Protein AF-A0A839T750-F1 (afdb_monomer)

Nearest PDB str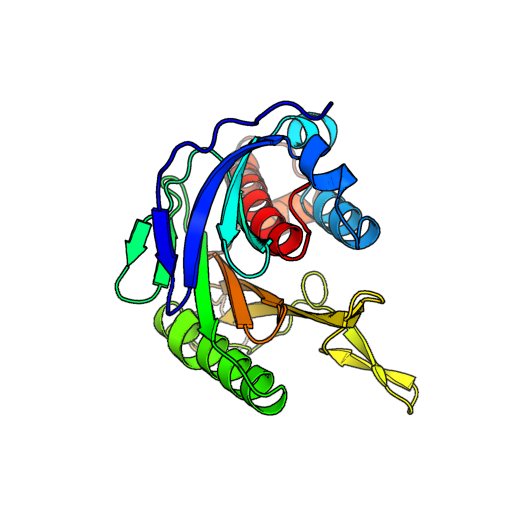uctures (foldseek):
  6ni0-assembly1_A  TM=4.508E-01  e=1.541E-02  Burkholderia thailandensis
  6v6n-assembly4_D  TM=4.269E-01  e=4.190E-02  Agrobacterium tumefaciens
  6whl-assembly9_I  TM=4.336E-01  e=7.547E-02  Legionella pneumophila str. Paris
  6nhu-assembly1_C  TM=4.139E-01  e=1.359E-01  Agrobacterium fabrum str. C58
  6huh-assembly1_B  TM=5.206E-01  e=5.919E-01  Klebsiella pneumoniae

Structure (mmCIF, N/CA/C/O backbone):
data_AF-A0A839T750-F1
#
_entry.id   AF-A0A839T750-F1
#
loop_
_atom_site.group_PDB
_atom_site.id
_atom_site.type_symbol
_atom_site.label_atom_id
_atom_site.label_alt_id
_atom_site.label_comp_id
_atom_site.label_asym_id
_atom_site.label_entity_id
_atom_site.label_seq_id
_atom_site.pdbx_PDB_ins_code
_atom_site.Cartn_x
_atom_site.Cartn_y
_atom_site.Cartn_z
_atom_site.occupancy
_atom_site.B_iso_or_equiv
_atom_site.auth_seq_id
_atom_site.auth_comp_id
_atom_site.auth_asym_id
_atom_site.auth_atom_id
_atom_site.pdbx_PDB_model_num
ATOM 1 N N . GLN A 1 1 ? -17.918 24.444 8.612 1.00 30.86 1 GLN A N 1
ATOM 2 C CA . GLN A 1 1 ? -18.955 23.515 8.118 1.00 30.86 1 GLN A CA 1
ATOM 3 C C . GLN A 1 1 ? -18.295 22.641 7.062 1.00 30.86 1 GLN A C 1
ATOM 5 O O . GLN A 1 1 ? -18.040 23.130 5.973 1.00 30.86 1 GLN A O 1
ATOM 10 N N . MET A 1 2 ? -17.877 21.424 7.422 1.00 30.77 2 MET A N 1
ATOM 11 C CA . MET A 1 2 ? -17.242 20.488 6.486 1.00 30.77 2 MET A CA 1
ATOM 12 C C . MET A 1 2 ? -18.337 19.745 5.718 1.00 30.77 2 MET A C 1
ATOM 14 O O . MET A 1 2 ? -19.297 19.266 6.320 1.00 30.77 2 MET A O 1
ATOM 18 N N . SER A 1 3 ? -18.232 19.729 4.392 1.00 38.75 3 SER A N 1
ATOM 19 C CA . SER A 1 3 ? -19.178 19.071 3.497 1.00 38.75 3 SER A CA 1
ATOM 20 C C . SER A 1 3 ? -19.163 17.560 3.717 1.00 38.75 3 SER A C 1
ATOM 22 O O . SER A 1 3 ? -18.094 16.953 3.694 1.00 38.75 3 SER A O 1
ATOM 24 N N . ASN A 1 4 ? -20.351 16.966 3.857 1.00 40.62 4 ASN A N 1
ATOM 25 C CA . ASN A 1 4 ? -20.587 15.529 3.733 1.00 40.62 4 ASN A CA 1
ATOM 26 C C . ASN A 1 4 ? -20.036 15.029 2.389 1.00 40.62 4 ASN A C 1
ATOM 28 O O . ASN A 1 4 ? -20.734 15.063 1.375 1.00 40.62 4 ASN A O 1
ATOM 32 N N . ALA A 1 5 ? -18.791 14.560 2.371 1.00 45.31 5 ALA A N 1
ATOM 33 C CA . ALA A 1 5 ? -18.338 13.661 1.327 1.00 45.31 5 ALA A CA 1
ATOM 34 C C . ALA A 1 5 ? -19.206 12.404 1.430 1.00 45.31 5 ALA A C 1
ATOM 36 O O . ALA A 1 5 ? -19.305 11.796 2.497 1.00 45.31 5 ALA A O 1
ATOM 37 N N . GLN A 1 6 ? -19.924 12.089 0.355 1.00 47.81 6 GLN A N 1
ATOM 38 C CA . GLN A 1 6 ? -20.895 11.005 0.323 1.00 47.81 6 GLN A CA 1
ATOM 39 C C . GLN A 1 6 ? -20.236 9.697 0.781 1.00 47.81 6 GLN A C 1
ATOM 41 O O . GLN A 1 6 ? -19.416 9.126 0.066 1.00 47.81 6 GLN A O 1
ATOM 46 N N . ARG A 1 7 ? -20.636 9.196 1.961 1.00 54.06 7 ARG A N 1
ATOM 47 C CA . ARG A 1 7 ? -20.542 7.765 2.269 1.00 54.06 7 ARG A CA 1
ATOM 48 C C . ARG A 1 7 ? -21.249 7.054 1.121 1.00 54.06 7 ARG A C 1
ATOM 50 O O . ARG A 1 7 ? -22.463 7.179 0.991 1.00 54.06 7 ARG A O 1
ATOM 57 N N . THR A 1 8 ? -20.513 6.322 0.293 1.00 59.66 8 THR A N 1
ATOM 58 C CA . THR A 1 8 ? -21.121 5.554 -0.804 1.00 59.66 8 THR A CA 1
ATOM 59 C C . THR A 1 8 ? -21.833 4.301 -0.282 1.00 59.66 8 THR A C 1
ATOM 61 O O . THR A 1 8 ? -22.425 3.557 -1.054 1.00 59.66 8 THR A O 1
ATOM 64 N N . GLY A 1 9 ? -21.807 4.065 1.038 1.00 66.12 9 GLY A N 1
ATOM 65 C CA . GLY A 1 9 ? -22.556 3.012 1.728 1.00 66.12 9 GLY A CA 1
ATOM 66 C C . GLY A 1 9 ? -21.986 1.607 1.534 1.00 66.12 9 GLY A C 1
ATOM 67 O O . GLY A 1 9 ? -22.379 0.698 2.260 1.00 66.12 9 GLY A O 1
ATOM 68 N N . ARG A 1 10 ? -21.034 1.424 0.607 1.00 90.00 10 ARG A N 1
ATOM 69 C CA . ARG A 1 10 ? -20.345 0.148 0.406 1.00 90.00 10 ARG A CA 1
ATOM 70 C C . ARG A 1 10 ? -19.511 -0.182 1.640 1.00 90.00 10 ARG A C 1
ATOM 72 O O . ARG A 1 10 ? -18.703 0.641 2.075 1.00 90.00 10 ARG A O 1
ATOM 79 N N . ARG A 1 11 ? -19.713 -1.385 2.171 1.00 94.38 11 ARG A N 1
ATOM 80 C CA . ARG A 1 11 ? -18.973 -1.946 3.300 1.00 94.38 11 ARG A CA 1
ATOM 81 C C . ARG A 1 11 ? -18.264 -3.222 2.879 1.00 94.38 11 ARG A C 1
ATOM 83 O O . ARG A 1 11 ? -18.809 -3.974 2.075 1.00 94.38 11 ARG A O 1
ATOM 90 N N . LEU A 1 12 ? -17.066 -3.435 3.406 1.00 95.50 12 LEU A N 1
ATOM 91 C CA . LEU A 1 12 ? -16.271 -4.644 3.204 1.00 95.50 12 LEU A CA 1
ATOM 92 C C . LEU A 1 12 ? -15.616 -5.048 4.518 1.00 95.50 12 LEU A C 1
ATOM 94 O O . LEU A 1 12 ? -15.246 -4.195 5.323 1.00 95.50 12 LEU A O 1
ATOM 98 N N . THR A 1 13 ? -15.459 -6.349 4.717 1.00 96.62 13 THR A N 1
ATOM 99 C CA . THR A 1 13 ? -14.821 -6.905 5.906 1.00 96.62 13 THR A CA 1
ATOM 100 C C . THR A 1 13 ? -13.470 -7.466 5.500 1.00 96.62 13 THR A C 1
ATOM 102 O O . THR A 1 13 ? -13.403 -8.433 4.748 1.00 96.62 13 THR A O 1
ATOM 105 N N . CYS A 1 14 ? -12.399 -6.858 6.004 1.00 96.06 14 CYS A N 1
ATOM 106 C CA . CYS A 1 14 ? -11.025 -7.238 5.698 1.00 96.06 14 CYS A CA 1
ATOM 107 C C . CYS A 1 14 ? -10.392 -7.803 6.974 1.00 96.06 14 CYS A C 1
ATOM 109 O O . CYS A 1 14 ? -9.912 -7.053 7.827 1.00 96.06 14 CYS A O 1
ATOM 111 N N . GLY A 1 15 ? -10.425 -9.124 7.132 1.00 95.75 15 GLY A N 1
ATOM 112 C CA . GLY A 1 15 ? -10.093 -9.804 8.384 1.00 95.75 15 GLY A CA 1
ATOM 113 C C . GLY A 1 15 ? -11.208 -9.633 9.413 1.00 95.75 15 GLY A C 1
ATOM 114 O O . GLY A 1 15 ? -12.353 -9.980 9.138 1.00 95.75 15 GLY A O 1
ATOM 115 N N . ASP A 1 16 ? -10.883 -9.074 10.577 1.00 96.06 16 ASP A N 1
ATOM 116 C CA . ASP A 1 16 ? -11.851 -8.810 11.653 1.00 96.06 16 ASP A CA 1
ATOM 117 C C . ASP A 1 16 ? -12.442 -7.387 11.600 1.00 96.06 16 ASP A C 1
ATOM 119 O O . ASP A 1 16 ? -13.252 -7.026 12.456 1.00 96.06 16 ASP A O 1
ATOM 123 N N . LEU A 1 17 ? -12.003 -6.547 10.653 1.00 95.19 17 LEU A N 1
ATOM 124 C CA . LEU A 1 17 ? -12.363 -5.126 10.596 1.00 95.19 17 LEU A CA 1
ATOM 125 C C . LEU A 1 17 ? -13.350 -4.839 9.457 1.00 95.19 17 LEU A C 1
ATOM 127 O O . LEU A 1 17 ? -13.126 -5.246 8.316 1.00 95.19 17 LEU A O 1
ATOM 131 N N . GLU A 1 18 ? -14.419 -4.096 9.757 1.00 95.94 18 GLU A N 1
ATOM 132 C CA . GLU A 1 18 ? -15.392 -3.617 8.766 1.00 95.94 18 GLU A CA 1
ATOM 133 C C . GLU A 1 18 ? -15.051 -2.191 8.313 1.00 95.94 18 GLU A C 1
ATOM 135 O O . GLU A 1 18 ? -15.068 -1.237 9.094 1.00 95.94 18 GLU A O 1
ATOM 140 N N . PHE A 1 19 ? -14.774 -2.037 7.025 1.00 95.06 19 PHE A N 1
ATOM 141 C CA . PHE A 1 19 ? -14.496 -0.758 6.393 1.00 95.06 19 PHE A CA 1
ATOM 142 C C . PHE A 1 19 ? -15.706 -0.274 5.608 1.00 95.06 19 PHE A C 1
ATOM 144 O O . PHE A 1 19 ? -16.359 -1.056 4.919 1.00 95.06 19 PHE A O 1
ATOM 151 N N . TYR A 1 20 ? -15.955 1.033 5.623 1.00 94.81 20 TYR A N 1
ATOM 152 C CA . TYR A 1 20 ? -16.882 1.678 4.698 1.00 94.81 20 TYR A CA 1
ATOM 153 C C . TYR A 1 20 ? -16.135 2.561 3.700 1.00 94.81 20 TYR A C 1
ATOM 155 O O . TYR A 1 20 ? -15.137 3.203 4.031 1.00 94.81 20 TYR A O 1
ATOM 163 N N . ASN A 1 21 ? -16.648 2.640 2.476 1.00 94.31 21 ASN A N 1
ATOM 164 C CA . ASN A 1 21 ? -16.130 3.555 1.469 1.00 94.31 21 ASN A CA 1
ATOM 165 C C . ASN A 1 21 ? -16.639 4.987 1.737 1.00 94.31 21 ASN A C 1
ATOM 167 O O . ASN A 1 21 ? -17.838 5.281 1.673 1.00 94.31 21 ASN A O 1
ATOM 171 N N . SER A 1 22 ? -15.706 5.881 2.062 1.00 93.00 22 SER A N 1
ATOM 172 C CA . SER A 1 22 ? -15.941 7.307 2.343 1.00 93.00 22 SER A CA 1
ATOM 173 C C . SER A 1 22 ? -15.880 8.203 1.091 1.00 93.00 22 SER A C 1
ATOM 175 O O . SER A 1 22 ? -15.994 9.432 1.182 1.00 93.00 22 SER A O 1
ATOM 177 N N . GLY A 1 23 ? -15.709 7.587 -0.080 1.00 92.75 23 GLY A N 1
ATOM 178 C CA . GLY A 1 23 ? -15.624 8.232 -1.382 1.00 92.75 23 GLY A CA 1
ATOM 179 C C . GLY A 1 23 ? -14.195 8.341 -1.908 1.00 92.75 23 GLY A C 1
ATOM 180 O O . GLY A 1 23 ? -13.243 7.799 -1.345 1.00 92.75 23 GLY A O 1
ATOM 181 N N . GLN A 1 24 ? -14.057 9.059 -3.019 1.00 94.62 24 GLN A N 1
ATOM 182 C CA . GLN A 1 24 ? -12.767 9.354 -3.634 1.00 94.62 24 GLN A CA 1
ATOM 183 C C . GLN A 1 24 ? -12.182 10.662 -3.086 1.00 94.62 24 GLN A C 1
ATOM 185 O O . GLN A 1 24 ? -12.913 11.572 -2.676 1.00 94.62 24 GLN A O 1
ATOM 190 N N . ARG A 1 25 ? -10.855 10.760 -3.089 1.00 94.69 25 ARG A N 1
ATOM 191 C CA . ARG A 1 25 ? -10.083 11.974 -2.808 1.00 94.69 25 ARG A CA 1
ATOM 192 C C . ARG A 1 25 ? -8.961 12.098 -3.820 1.00 94.69 25 ARG A C 1
ATOM 194 O O . ARG A 1 25 ? -8.440 11.088 -4.289 1.00 94.69 25 ARG A O 1
ATOM 201 N N . THR A 1 26 ? -8.582 13.329 -4.141 1.00 95.88 26 THR A N 1
ATOM 202 C CA . THR A 1 26 ? -7.368 13.544 -4.927 1.00 95.88 26 THR A CA 1
ATOM 203 C C . THR A 1 26 ? -6.139 13.279 -4.065 1.00 95.88 26 THR A C 1
ATOM 205 O O . THR A 1 26 ? -6.179 13.410 -2.838 1.00 95.88 26 THR A O 1
ATOM 208 N N . PHE A 1 27 ? -5.020 12.953 -4.699 1.00 94.81 27 PHE A N 1
ATOM 209 C CA . PHE A 1 27 ? -3.733 12.876 -4.025 1.00 94.81 27 PHE A CA 1
ATOM 210 C C . PHE A 1 27 ? -3.420 14.166 -3.262 1.00 94.81 27 PHE A C 1
ATOM 212 O O . PHE A 1 27 ? -2.992 14.111 -2.112 1.00 94.81 27 PHE A O 1
ATOM 219 N N . GLY A 1 28 ? -3.682 15.328 -3.871 1.00 93.25 28 GLY A N 1
ATOM 220 C CA . GLY A 1 28 ? -3.470 16.622 -3.228 1.00 93.25 28 GLY A CA 1
ATOM 221 C C . GLY A 1 28 ? -4.292 16.804 -1.952 1.00 93.25 28 GLY A C 1
ATOM 222 O O . GLY A 1 28 ? -3.788 17.350 -0.970 1.00 93.25 28 GLY A O 1
ATOM 223 N N . ASP A 1 29 ? -5.524 16.291 -1.917 1.00 92.69 29 ASP A N 1
ATOM 224 C CA . ASP A 1 29 ? -6.347 16.298 -0.706 1.00 92.69 29 ASP A CA 1
ATOM 225 C C . ASP A 1 29 ? -5.754 15.414 0.389 1.00 92.69 29 ASP A C 1
ATOM 227 O O . ASP A 1 29 ? -5.604 15.869 1.524 1.00 92.69 29 ASP A O 1
ATOM 231 N N . LEU A 1 30 ? -5.371 14.183 0.041 1.00 91.94 30 LEU A N 1
ATOM 232 C CA . LEU A 1 30 ? -4.772 13.228 0.978 1.00 91.94 30 LEU A CA 1
ATOM 233 C C . LEU A 1 30 ? -3.441 13.740 1.540 1.00 91.94 30 LEU A C 1
ATOM 235 O O . LEU A 1 30 ? -3.160 13.585 2.728 1.00 91.94 30 LEU A O 1
ATOM 239 N N . MET A 1 31 ? -2.652 14.428 0.714 1.00 90.44 31 MET A N 1
ATOM 240 C CA . MET A 1 31 ? -1.366 15.000 1.106 1.00 90.44 31 MET A CA 1
ATOM 241 C C . MET A 1 31 ? -1.469 16.100 2.161 1.00 90.44 31 MET A C 1
ATOM 243 O O . MET A 1 31 ? -0.512 16.309 2.904 1.00 90.44 31 MET A O 1
ATOM 247 N N . ARG A 1 32 ? -2.619 16.773 2.291 1.00 86.50 32 ARG A N 1
ATOM 248 C CA . ARG A 1 32 ? -2.839 17.751 3.371 1.00 86.50 32 ARG A CA 1
ATOM 249 C C . ARG A 1 32 ? -2.929 17.095 4.751 1.00 86.50 32 ARG A C 1
ATOM 251 O O . ARG A 1 32 ? -2.650 17.759 5.745 1.00 86.50 32 ARG A O 1
ATOM 258 N N . GLY A 1 33 ? -3.309 15.817 4.808 1.00 79.56 33 GLY A N 1
ATOM 259 C CA . GLY A 1 33 ? -3.357 15.008 6.029 1.00 79.56 33 GLY A CA 1
ATOM 260 C C . GLY A 1 33 ? -2.119 14.133 6.256 1.00 79.56 33 GLY A C 1
ATOM 261 O O . GLY A 1 33 ? -2.054 13.437 7.271 1.00 79.56 33 GLY A O 1
ATOM 262 N N . ALA A 1 34 ? -1.148 14.150 5.334 1.00 80.69 34 ALA A N 1
ATOM 263 C CA . ALA A 1 34 ? 0.047 13.318 5.416 1.00 80.69 34 ALA A CA 1
ATOM 264 C C . ALA A 1 34 ? 0.958 13.768 6.567 1.00 80.69 34 ALA A C 1
ATOM 266 O O . ALA A 1 34 ? 1.438 14.901 6.593 1.00 80.69 34 ALA A O 1
ATOM 267 N N . ASP A 1 35 ? 1.225 12.867 7.511 1.00 69.19 35 ASP A N 1
ATOM 268 C CA . ASP A 1 35 ? 2.114 13.134 8.651 1.00 69.19 35 ASP A CA 1
ATOM 269 C C . ASP A 1 35 ? 3.607 12.991 8.300 1.00 69.19 35 ASP A C 1
ATOM 271 O O . ASP A 1 35 ? 4.461 13.544 8.990 1.00 69.19 35 ASP A O 1
ATOM 275 N N . ASP A 1 36 ? 3.908 12.311 7.191 1.00 79.50 36 ASP A N 1
ATOM 276 C CA . ASP A 1 36 ? 5.250 12.055 6.676 1.00 79.50 36 ASP A CA 1
ATOM 277 C C . ASP A 1 36 ? 5.365 12.552 5.228 1.00 79.50 36 ASP A C 1
ATOM 279 O O . ASP A 1 36 ? 5.563 11.803 4.265 1.00 79.50 36 ASP A O 1
ATOM 283 N N . PHE A 1 37 ? 5.171 13.864 5.073 1.00 85.31 37 PHE A N 1
ATOM 284 C CA . PHE A 1 37 ? 5.245 14.546 3.782 1.00 85.31 37 PHE A CA 1
ATOM 285 C C . PHE A 1 37 ? 6.593 14.313 3.090 1.00 85.31 37 PHE A C 1
ATOM 287 O O . PHE A 1 37 ? 6.634 14.093 1.882 1.00 85.31 37 PHE A O 1
ATOM 294 N N . GLN A 1 38 ? 7.693 14.324 3.850 1.00 86.44 38 GLN A N 1
ATOM 295 C CA . GLN A 1 38 ? 9.039 14.123 3.310 1.00 86.44 38 GLN A CA 1
ATOM 296 C C . GLN A 1 38 ? 9.189 12.747 2.664 1.00 86.44 38 GLN A C 1
ATOM 298 O O . GLN A 1 38 ? 9.720 12.655 1.556 1.00 86.44 38 GLN A O 1
ATOM 303 N N . ARG A 1 39 ? 8.676 11.685 3.299 1.00 86.62 39 ARG A N 1
ATOM 304 C CA . ARG A 1 39 ? 8.694 10.352 2.699 1.00 86.62 39 ARG A CA 1
ATOM 305 C C . ARG A 1 39 ? 7.870 10.295 1.430 1.00 86.62 39 ARG A C 1
ATOM 307 O O . ARG A 1 39 ? 8.344 9.747 0.442 1.00 86.62 39 ARG A O 1
ATOM 314 N N . VAL A 1 40 ? 6.670 10.870 1.425 1.00 90.00 40 VAL A N 1
ATOM 315 C CA . VAL A 1 40 ? 5.846 10.862 0.213 1.00 90.00 40 VAL A CA 1
ATOM 316 C C . VAL A 1 40 ? 6.530 11.632 -0.922 1.00 90.00 40 VAL A C 1
ATOM 318 O O . VAL A 1 40 ? 6.581 11.129 -2.039 1.00 90.00 40 VAL A O 1
ATOM 321 N N . GLN A 1 41 ? 7.135 12.792 -0.648 1.00 90.25 41 GLN A N 1
ATOM 322 C CA . GLN A 1 41 ? 7.925 13.526 -1.646 1.00 90.25 41 GLN A CA 1
ATOM 323 C C . GLN A 1 41 ? 9.094 12.698 -2.185 1.00 90.25 41 GLN A C 1
ATOM 325 O O . GLN A 1 41 ? 9.327 12.683 -3.391 1.00 90.25 41 GLN A O 1
ATOM 330 N N . TYR A 1 42 ? 9.793 11.969 -1.314 1.00 90.06 42 TYR A N 1
ATOM 331 C CA . TYR A 1 42 ? 10.854 11.056 -1.729 1.00 90.06 42 TYR A CA 1
ATOM 332 C C . TYR A 1 42 ? 10.330 9.949 -2.658 1.00 90.06 42 TYR A C 1
ATOM 334 O O . TYR A 1 42 ? 10.935 9.700 -3.698 1.00 90.06 42 TYR A O 1
ATOM 342 N N . LEU A 1 43 ? 9.181 9.337 -2.341 1.00 90.88 43 LEU A N 1
ATOM 343 C CA . LEU A 1 43 ? 8.549 8.317 -3.191 1.00 90.88 43 LEU A CA 1
ATOM 344 C C . LEU A 1 43 ? 8.172 8.872 -4.571 1.00 90.88 43 LEU A C 1
ATOM 346 O O . LEU A 1 43 ? 8.449 8.236 -5.585 1.00 90.88 43 LEU A O 1
ATOM 350 N N . ILE A 1 44 ? 7.610 10.084 -4.621 1.00 91.44 44 ILE A N 1
ATOM 351 C CA . ILE A 1 44 ? 7.318 10.774 -5.886 1.00 91.44 44 ILE A CA 1
ATOM 352 C C . ILE A 1 44 ? 8.614 10.999 -6.670 1.00 91.44 44 ILE A C 1
ATOM 354 O O . ILE A 1 44 ? 8.676 10.705 -7.860 1.00 91.44 44 ILE A O 1
ATOM 358 N N . GLN A 1 45 ? 9.675 11.464 -6.011 1.00 89.31 45 GLN A N 1
ATOM 359 C CA . GLN A 1 45 ? 10.948 11.741 -6.670 1.00 89.31 45 GLN A CA 1
ATOM 360 C C . GLN A 1 45 ? 11.552 10.490 -7.323 1.00 89.31 45 GLN A C 1
ATOM 362 O O . GLN A 1 45 ? 11.988 10.561 -8.471 1.00 89.31 45 GLN A O 1
ATOM 367 N N . ILE A 1 46 ? 11.567 9.352 -6.623 1.00 85.31 46 ILE A N 1
ATOM 368 C CA . ILE A 1 46 ? 12.145 8.105 -7.156 1.00 85.31 46 ILE A CA 1
ATOM 369 C C . ILE A 1 46 ? 11.231 7.398 -8.170 1.00 85.31 46 ILE A C 1
ATOM 371 O O . ILE A 1 46 ? 11.694 6.534 -8.909 1.00 85.31 46 ILE A O 1
ATOM 375 N N . SER A 1 47 ? 9.948 7.764 -8.224 1.00 85.94 47 SER A N 1
ATOM 376 C CA . SER A 1 47 ? 8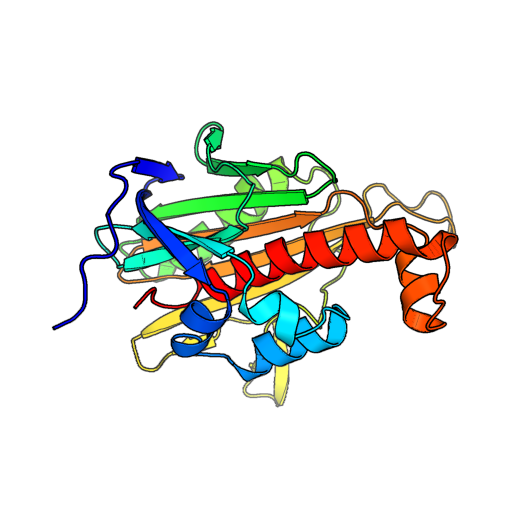.984 7.210 -9.183 1.00 85.94 47 SER A CA 1
ATOM 377 C C . SER A 1 47 ? 9.028 7.837 -10.573 1.00 85.94 47 SER A C 1
ATOM 379 O O . SER A 1 47 ? 8.398 7.323 -11.492 1.00 85.94 47 SER A O 1
ATOM 381 N N . HIS A 1 48 ? 9.715 8.972 -10.736 1.00 84.56 48 HIS A N 1
ATOM 382 C CA . HIS A 1 48 ? 9.678 9.776 -11.963 1.00 84.56 48 HIS A CA 1
ATOM 383 C C . HIS A 1 48 ? 8.260 10.208 -12.404 1.00 84.56 48 HIS A C 1
ATOM 385 O O . HIS A 1 48 ? 8.073 10.636 -13.544 1.00 84.56 48 HIS A O 1
ATOM 391 N N . GLU A 1 49 ? 7.257 10.135 -11.521 1.00 87.25 49 GLU A N 1
ATOM 392 C CA . GLU A 1 49 ? 5.930 10.702 -11.764 1.00 87.25 49 GLU A CA 1
ATOM 393 C C . GLU A 1 49 ? 6.004 12.222 -11.899 1.00 87.25 49 GLU A C 1
ATOM 395 O O . GLU A 1 49 ? 6.739 12.903 -11.180 1.00 87.25 49 GLU A O 1
ATOM 400 N N . ASN A 1 50 ? 5.180 12.771 -12.790 1.00 88.38 50 ASN A N 1
ATOM 401 C CA . ASN A 1 50 ? 4.959 14.206 -12.855 1.00 88.38 50 ASN A CA 1
ATOM 402 C C . ASN A 1 50 ? 4.131 14.634 -11.625 1.00 88.38 50 ASN A C 1
ATOM 404 O O . ASN A 1 50 ? 2.957 14.257 -11.531 1.00 88.38 50 ASN A O 1
ATOM 408 N N . PRO A 1 51 ? 4.678 15.449 -10.699 1.00 88.94 51 PRO A N 1
ATOM 409 C CA . PRO A 1 51 ? 3.970 15.793 -9.472 1.00 88.94 51 PRO A CA 1
ATOM 410 C C . PRO A 1 51 ? 2.639 16.498 -9.735 1.00 88.94 51 PRO A C 1
ATOM 412 O O . PRO A 1 51 ? 1.675 16.251 -9.019 1.00 88.94 51 PRO A O 1
ATOM 415 N N . GLN A 1 52 ? 2.557 17.348 -10.764 1.00 90.31 52 GLN A N 1
ATOM 416 C CA . GLN A 1 52 ? 1.339 18.078 -11.114 1.00 90.31 52 GLN A CA 1
ATOM 417 C C . GLN A 1 52 ? 0.224 17.143 -11.595 1.00 90.31 52 GLN A C 1
ATOM 419 O O . GLN A 1 52 ? -0.936 17.365 -11.254 1.00 90.31 52 GLN A O 1
ATOM 424 N N . GLN A 1 53 ? 0.563 16.096 -12.351 1.00 89.50 53 GLN A N 1
ATOM 425 C CA . GLN A 1 53 ? -0.406 15.071 -12.755 1.00 89.50 53 GLN A CA 1
ATOM 426 C C . GLN A 1 53 ? -0.851 14.242 -11.550 1.00 89.50 53 GLN A C 1
ATOM 428 O O . GLN A 1 53 ? -2.048 14.036 -11.348 1.00 89.50 53 GLN A O 1
ATOM 433 N N . LEU A 1 54 ? 0.101 13.836 -10.708 1.00 92.88 54 LEU A N 1
ATOM 434 C CA . LEU A 1 54 ? -0.187 13.041 -9.523 1.00 92.88 54 LEU A CA 1
ATOM 435 C C . LEU A 1 54 ? -1.102 13.780 -8.539 1.00 92.88 54 LEU A C 1
ATOM 437 O O . LEU A 1 54 ? -1.979 13.145 -7.971 1.00 92.88 54 LEU A O 1
ATOM 441 N N . GLN A 1 55 ? -0.983 15.108 -8.383 1.00 93.88 55 GLN A N 1
ATOM 442 C CA . GLN A 1 55 ? -1.884 15.906 -7.529 1.00 93.88 55 GLN A CA 1
ATOM 443 C C . GLN A 1 55 ? -3.373 15.673 -7.826 1.00 93.88 55 GLN A C 1
ATOM 445 O O . GLN A 1 55 ? -4.186 15.729 -6.905 1.00 93.88 55 GLN A O 1
ATOM 450 N N . GLN A 1 56 ? -3.724 15.407 -9.087 1.00 94.69 56 GLN A N 1
ATOM 451 C CA . GLN A 1 56 ? -5.101 15.182 -9.533 1.00 94.69 56 GLN A CA 1
ATOM 452 C C . GLN A 1 56 ? -5.503 13.701 -9.534 1.00 94.69 56 GLN A C 1
ATOM 454 O O . GLN A 1 56 ? -6.678 13.399 -9.737 1.00 94.69 56 GLN A O 1
ATOM 459 N N . ALA A 1 57 ? -4.562 12.779 -9.307 1.00 95.38 57 ALA A N 1
ATOM 460 C CA . ALA A 1 57 ? -4.855 11.353 -9.255 1.00 95.38 57 ALA A CA 1
ATOM 461 C C . ALA A 1 57 ? -5.844 11.056 -8.123 1.00 95.38 57 ALA A C 1
ATOM 463 O O . ALA A 1 57 ? -5.697 11.557 -7.007 1.00 95.38 57 ALA A O 1
ATOM 464 N N . LEU A 1 58 ? -6.857 10.246 -8.421 1.00 96.56 58 LEU A N 1
ATOM 465 C CA . LEU A 1 58 ? -7.897 9.881 -7.471 1.00 96.56 58 LEU A CA 1
ATOM 466 C C . LEU A 1 58 ? -7.530 8.602 -6.721 1.00 96.56 58 LEU A C 1
ATOM 468 O O . LEU A 1 58 ? -6.900 7.690 -7.257 1.00 96.56 58 LEU A O 1
ATOM 472 N N . PHE A 1 59 ? -7.981 8.539 -5.475 1.00 96.62 59 PHE A N 1
ATOM 473 C CA . PHE A 1 59 ? -7.880 7.379 -4.607 1.00 96.62 59 PHE A CA 1
ATOM 474 C C . PHE A 1 59 ? -9.201 7.187 -3.867 1.00 96.62 59 PHE A C 1
ATOM 476 O O . PHE A 1 59 ? -9.796 8.151 -3.386 1.00 96.62 59 PHE A O 1
ATOM 483 N N . GLN A 1 60 ? -9.657 5.946 -3.753 1.00 95.75 60 GLN A N 1
ATOM 484 C CA . GLN A 1 60 ? -10.774 5.568 -2.897 1.00 95.75 60 GLN A CA 1
ATOM 485 C C . GLN A 1 60 ? -10.294 5.461 -1.450 1.00 95.75 60 GLN A C 1
ATOM 487 O O . GLN A 1 60 ? -9.232 4.898 -1.178 1.00 95.75 60 GLN A O 1
ATOM 492 N N . VAL A 1 61 ? -11.096 5.977 -0.524 1.00 95.31 61 VAL A N 1
ATOM 493 C CA . VAL A 1 61 ? -10.769 6.010 0.900 1.00 95.31 61 VAL A CA 1
ATOM 494 C C . VAL A 1 61 ? -11.727 5.114 1.671 1.00 95.31 61 VAL A C 1
ATOM 496 O O . VAL A 1 61 ? -12.918 5.414 1.802 1.00 95.31 61 VAL A O 1
ATOM 499 N N . TRP A 1 62 ? -11.191 4.040 2.232 1.00 95.31 62 TRP A N 1
ATOM 500 C CA . TRP A 1 62 ? -11.905 3.103 3.086 1.00 95.31 62 TRP A CA 1
ATOM 501 C C . TRP A 1 62 ? -11.575 3.373 4.540 1.00 95.31 62 TRP A C 1
ATOM 503 O O . TRP A 1 62 ? -10.408 3.525 4.884 1.00 95.31 62 TRP A O 1
ATOM 513 N N . VAL A 1 63 ? -12.591 3.446 5.394 1.00 94.31 63 VAL A N 1
ATOM 514 C CA . VAL A 1 63 ? -12.427 3.838 6.796 1.00 94.31 63 VAL A CA 1
ATOM 515 C C . VAL A 1 63 ? -13.042 2.781 7.698 1.00 94.31 63 VAL A C 1
ATOM 517 O O . VAL A 1 63 ? -14.180 2.367 7.486 1.00 94.31 63 VAL A O 1
ATOM 520 N N . HIS A 1 64 ? -12.292 2.353 8.707 1.00 93.19 64 HIS A N 1
ATOM 521 C CA . HIS A 1 64 ? -12.795 1.498 9.774 1.00 93.19 64 HIS A CA 1
ATOM 522 C C . HIS A 1 64 ? -13.618 2.334 10.764 1.00 93.19 64 HIS A C 1
ATOM 524 O O . HIS A 1 64 ? -13.081 3.264 11.372 1.00 93.19 64 HIS A O 1
ATOM 530 N N . ASP A 1 65 ? -14.906 2.008 10.932 1.00 86.06 65 ASP A N 1
ATOM 531 C CA . ASP A 1 65 ? -15.873 2.816 11.702 1.00 86.06 65 ASP A CA 1
ATOM 532 C C . ASP A 1 65 ? -15.422 3.048 13.166 1.00 86.06 65 ASP A C 1
ATOM 534 O O . ASP A 1 65 ? -15.598 4.144 13.695 1.00 86.06 65 ASP A O 1
ATOM 538 N N . GLU A 1 66 ? -14.811 2.052 13.823 1.00 88.94 66 GLU A N 1
ATOM 539 C CA . GLU A 1 66 ? -14.480 2.140 15.257 1.00 88.94 66 GLU A CA 1
ATOM 540 C C . GLU A 1 66 ? -13.213 2.961 15.547 1.00 88.94 66 GLU A C 1
ATOM 542 O O . GLU A 1 66 ? -13.125 3.620 16.583 1.00 88.94 66 GLU A O 1
ATOM 547 N N . THR A 1 67 ? -12.210 2.913 14.664 1.00 88.00 67 THR A N 1
ATOM 548 C CA . THR A 1 67 ? -10.885 3.508 14.934 1.00 88.00 67 THR A CA 1
ATOM 549 C C . THR A 1 67 ? -10.512 4.662 14.020 1.00 88.00 67 THR A C 1
ATOM 551 O O . THR A 1 67 ? -9.534 5.355 14.295 1.00 88.00 67 THR A O 1
ATOM 554 N N . GLY A 1 68 ? -11.236 4.852 12.916 1.00 89.25 68 GLY A N 1
ATOM 555 C CA . GLY A 1 68 ? -10.848 5.785 11.862 1.00 89.25 68 GLY A CA 1
ATOM 556 C C . GLY A 1 68 ? -9.601 5.351 11.084 1.00 89.25 68 GLY A C 1
ATOM 557 O O . GLY A 1 68 ? -9.052 6.158 10.338 1.00 89.25 68 GLY A O 1
ATOM 558 N N . ALA A 1 69 ? -9.134 4.106 11.252 1.00 90.38 69 ALA A N 1
ATOM 559 C CA . ALA A 1 69 ? -8.050 3.554 10.445 1.00 90.38 69 ALA A CA 1
ATOM 560 C C . ALA A 1 69 ? -8.444 3.571 8.969 1.00 90.38 69 ALA A C 1
ATOM 562 O O . ALA A 1 69 ? -9.585 3.243 8.633 1.00 90.38 69 ALA A O 1
ATOM 563 N N . THR A 1 70 ? -7.512 3.939 8.098 1.00 93.62 70 THR A N 1
ATOM 564 C CA . THR A 1 70 ? -7.799 4.115 6.679 1.00 93.62 70 THR A CA 1
ATOM 565 C C . THR A 1 70 ? -7.073 3.080 5.843 1.00 93.62 70 THR A C 1
ATOM 567 O O . THR A 1 70 ? -5.943 2.700 6.133 1.00 93.62 70 THR A O 1
ATOM 570 N N . ALA A 1 71 ? -7.732 2.627 4.787 1.00 95.38 71 ALA A N 1
ATOM 571 C CA . ALA A 1 71 ? -7.096 1.931 3.690 1.00 95.38 71 ALA A CA 1
ATOM 572 C C . ALA A 1 71 ? -7.391 2.699 2.404 1.00 95.38 71 ALA A C 1
ATOM 574 O O . ALA A 1 71 ? -8.535 3.037 2.094 1.00 95.38 71 ALA A O 1
ATOM 575 N N . ILE A 1 72 ? -6.337 3.031 1.678 1.00 96.25 72 ILE A N 1
ATOM 576 C CA . ILE A 1 72 ? -6.402 3.820 0.458 1.00 96.25 72 ILE A CA 1
ATOM 577 C C . ILE A 1 72 ? -6.216 2.865 -0.713 1.00 96.25 72 ILE A C 1
ATOM 579 O O . ILE A 1 72 ? -5.325 2.024 -0.683 1.00 96.25 72 ILE A O 1
ATOM 583 N N . VAL A 1 73 ? -7.046 2.999 -1.743 1.00 97.19 73 VAL A N 1
ATOM 584 C CA . VAL A 1 73 ? -6.972 2.196 -2.970 1.00 97.19 73 VAL A CA 1
ATOM 585 C C . VAL A 1 73 ? -6.862 3.161 -4.146 1.00 97.19 73 VAL A C 1
ATOM 587 O O . VAL A 1 73 ? -7.641 4.115 -4.187 1.00 97.19 73 VAL A O 1
ATOM 590 N N . PRO A 1 74 ? -5.923 2.990 -5.094 1.00 96.56 74 PRO A N 1
ATOM 591 C CA . PRO A 1 74 ? -5.886 3.862 -6.261 1.00 96.56 74 PRO A CA 1
ATOM 592 C C . PRO A 1 74 ? -7.195 3.769 -7.048 1.00 96.56 74 PRO A C 1
ATOM 594 O O . PRO A 1 74 ? -7.840 2.720 -7.085 1.00 96.56 74 PRO A O 1
ATOM 597 N N . ASP A 1 75 ? -7.617 4.872 -7.657 1.00 94.38 75 ASP A N 1
ATOM 598 C CA . ASP A 1 75 ? -8.820 4.845 -8.479 1.00 94.38 75 ASP A CA 1
ATOM 599 C C . ASP A 1 75 ? -8.654 3.957 -9.722 1.00 94.38 75 ASP A C 1
ATOM 601 O O . ASP A 1 75 ? -7.543 3.753 -10.214 1.00 94.38 75 ASP A O 1
ATOM 605 N N . GLY A 1 76 ? -9.769 3.415 -10.212 1.00 92.69 76 GLY A N 1
ATOM 606 C CA . GLY A 1 76 ? -9.788 2.440 -11.305 1.00 92.69 76 GLY A CA 1
ATOM 607 C C . GLY A 1 76 ? -9.565 0.988 -10.872 1.00 92.69 76 GLY A C 1
ATOM 608 O O . GLY A 1 76 ? -9.739 0.095 -11.697 1.00 92.69 76 GLY A O 1
ATOM 609 N N . TYR A 1 77 ? -9.255 0.736 -9.594 1.00 96.12 77 TYR A N 1
ATOM 610 C CA . TYR A 1 77 ? -9.171 -0.614 -9.032 1.00 96.12 77 TYR A CA 1
ATOM 611 C C . TYR A 1 77 ? -10.310 -0.856 -8.045 1.00 96.12 77 TYR A C 1
ATOM 613 O O . TYR A 1 77 ? -10.576 -0.051 -7.145 1.00 96.12 77 TYR A O 1
ATOM 621 N N . GLU A 1 78 ? -11.005 -1.973 -8.226 1.00 94.94 78 GLU A N 1
ATOM 622 C CA . GLU A 1 78 ? -12.053 -2.395 -7.310 1.00 94.94 78 GLU A CA 1
ATOM 623 C C . GLU A 1 78 ? -11.443 -3.146 -6.129 1.00 94.94 78 GLU A C 1
ATOM 625 O O . GLU A 1 78 ? -10.590 -4.012 -6.306 1.00 94.94 78 GLU A O 1
ATOM 630 N N . LEU A 1 79 ? -11.866 -2.780 -4.917 1.00 96.38 79 LEU A N 1
ATOM 631 C CA . LEU A 1 79 ? -11.549 -3.537 -3.718 1.00 96.38 79 LEU A CA 1
ATOM 632 C C . LEU A 1 79 ? -12.635 -4.589 -3.503 1.00 96.38 79 LEU A C 1
ATOM 634 O O . LEU A 1 79 ? -13.810 -4.237 -3.386 1.00 96.38 79 LEU A O 1
ATOM 638 N N . GLU A 1 80 ? -12.228 -5.848 -3.421 1.00 96.50 80 GLU A N 1
ATOM 639 C CA . GLU A 1 80 ? -13.114 -7.000 -3.265 1.00 96.50 80 GLU A CA 1
ATOM 640 C C . GLU A 1 80 ? -12.682 -7.856 -2.072 1.00 96.50 80 GLU A C 1
ATOM 642 O O . GLU A 1 80 ? -11.521 -7.822 -1.665 1.00 96.50 80 GLU A O 1
ATOM 647 N N . ASN A 1 81 ? -13.604 -8.645 -1.518 1.00 95.38 81 ASN A N 1
ATOM 648 C CA . ASN A 1 81 ? -13.261 -9.646 -0.508 1.00 95.38 81 ASN A CA 1
ATOM 649 C C . ASN A 1 81 ? -12.674 -10.891 -1.193 1.00 95.38 81 ASN A C 1
ATOM 651 O O . ASN A 1 81 ? -13.314 -11.471 -2.069 1.00 95.38 81 ASN A O 1
ATOM 655 N N . ASP A 1 82 ? -11.512 -11.345 -0.733 1.00 94.62 82 ASP A N 1
ATOM 656 C CA . ASP A 1 82 ? -10.874 -12.603 -1.132 1.00 94.62 82 ASP A CA 1
ATOM 657 C C . ASP A 1 82 ? -10.613 -13.427 0.140 1.00 94.62 82 ASP A C 1
ATOM 659 O O . ASP A 1 82 ? -9.640 -13.227 0.870 1.00 94.62 82 ASP A O 1
ATOM 663 N N . GLY A 1 83 ? -11.563 -14.294 0.495 1.00 92.62 83 GLY A N 1
ATOM 664 C CA . GLY A 1 83 ? -11.523 -15.035 1.755 1.00 92.62 83 GLY A CA 1
ATOM 665 C C . GLY A 1 83 ? -11.592 -14.115 2.978 1.00 92.62 83 GLY A C 1
ATOM 666 O O . GLY A 1 83 ? -12.620 -13.490 3.230 1.00 92.62 83 GLY A O 1
ATOM 667 N N . ASN A 1 84 ? -10.516 -14.074 3.767 1.00 94.00 84 ASN A N 1
ATOM 668 C CA . ASN A 1 84 ? -10.408 -13.243 4.968 1.00 94.00 84 ASN A CA 1
ATOM 669 C C . ASN A 1 84 ? -9.625 -11.942 4.738 1.00 94.00 84 ASN A C 1
ATOM 671 O O . ASN A 1 84 ? -9.300 -11.270 5.711 1.00 94.00 84 ASN A O 1
ATOM 675 N N . VAL A 1 85 ? -9.289 -11.590 3.500 1.00 96.25 85 VAL A N 1
ATOM 676 C CA . VAL A 1 85 ? -8.591 -10.345 3.157 1.00 96.25 85 VAL A CA 1
ATOM 677 C C . VAL A 1 85 ? -9.415 -9.551 2.152 1.00 96.25 85 VAL A C 1
ATOM 679 O O . VAL A 1 85 ? -10.297 -10.099 1.496 1.00 96.25 85 VAL A O 1
ATOM 682 N N . CYS A 1 86 ? -9.115 -8.265 2.007 1.00 97.56 86 CYS A N 1
ATOM 683 C CA . CYS A 1 86 ? -9.601 -7.490 0.873 1.00 97.56 86 CYS A CA 1
ATOM 684 C C . CYS A 1 86 ? -8.463 -7.253 -0.112 1.00 97.56 8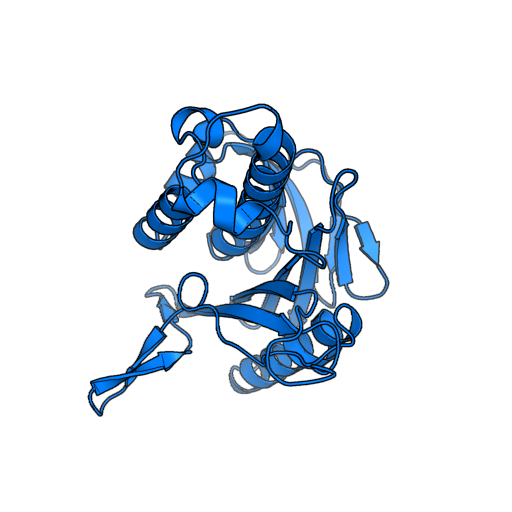6 CYS A C 1
ATOM 686 O O . CYS A 1 86 ? -7.342 -6.944 0.302 1.00 97.56 86 CYS A O 1
ATOM 688 N N . VAL A 1 87 ? -8.750 -7.377 -1.404 1.00 97.44 87 VAL A N 1
ATOM 689 C CA . VAL A 1 87 ? -7.750 -7.269 -2.465 1.00 97.44 87 VAL A CA 1
ATOM 690 C C . VAL A 1 87 ? -8.241 -6.339 -3.560 1.00 97.44 87 VAL A C 1
ATOM 692 O O . VAL A 1 87 ? -9.379 -6.450 -4.005 1.00 97.44 87 VAL A O 1
ATOM 695 N N . ALA A 1 88 ? -7.375 -5.431 -4.001 1.00 97.69 88 ALA A N 1
ATOM 696 C CA . ALA A 1 88 ? -7.550 -4.705 -5.251 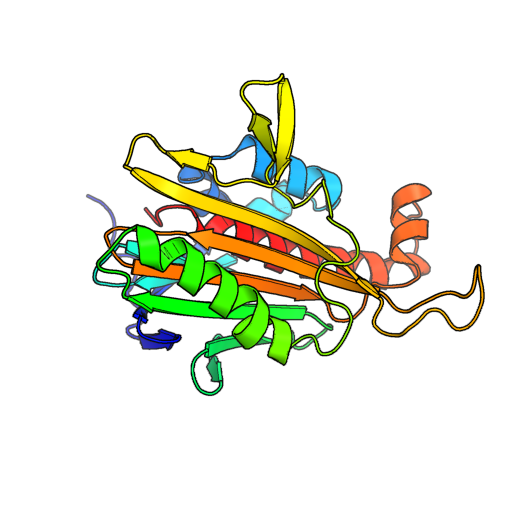1.00 97.69 88 ALA A CA 1
ATOM 697 C C . ALA A 1 88 ? -6.468 -5.159 -6.229 1.00 97.69 88 ALA A C 1
ATOM 699 O O . ALA A 1 88 ? -5.277 -5.003 -5.954 1.00 97.69 88 ALA A O 1
ATOM 700 N N . LYS A 1 89 ? -6.871 -5.767 -7.346 1.00 97.12 89 LYS A N 1
ATOM 701 C CA . LYS A 1 89 ? -5.951 -6.318 -8.352 1.00 97.12 89 LYS A CA 1
ATOM 702 C C . LYS A 1 89 ? -5.866 -5.368 -9.537 1.00 97.12 89 LYS A C 1
ATOM 704 O O . LYS A 1 89 ? -6.881 -4.833 -9.983 1.00 97.12 89 LYS A O 1
ATOM 709 N N . SER A 1 90 ? -4.657 -5.167 -10.045 1.00 95.56 90 SER A N 1
ATOM 710 C CA . SER A 1 90 ? -4.474 -4.484 -11.315 1.00 95.56 90 SER A CA 1
ATOM 711 C C . SER A 1 90 ? -5.092 -5.284 -12.462 1.00 95.56 90 SER A C 1
ATOM 713 O O . SER A 1 90 ? -5.043 -6.513 -12.477 1.00 95.56 90 SER A O 1
ATOM 715 N N . THR A 1 91 ? -5.682 -4.577 -13.426 1.00 89.44 91 THR A N 1
ATOM 716 C CA . THR A 1 91 ? -6.190 -5.166 -14.674 1.00 89.44 91 THR A CA 1
ATOM 717 C C . THR A 1 91 ? -5.166 -5.115 -15.810 1.00 89.44 91 THR A C 1
ATOM 719 O O . THR A 1 91 ? -5.319 -5.829 -16.799 1.00 89.44 91 THR A O 1
ATOM 722 N N . SER A 1 92 ? -4.125 -4.288 -15.676 1.00 86.44 92 SER A N 1
ATOM 723 C CA . SER A 1 92 ? -3.107 -4.013 -16.697 1.00 86.44 92 SER A CA 1
ATOM 724 C C . SER A 1 92 ? -1.716 -4.535 -16.349 1.00 86.44 92 SER A C 1
ATOM 726 O O . SER A 1 92 ? -0.862 -4.596 -17.232 1.00 86.44 92 SER A O 1
ATOM 728 N N . GLY A 1 93 ? -1.475 -4.910 -15.095 1.00 85.31 93 GLY A N 1
ATOM 729 C CA . GLY A 1 93 ? -0.148 -5.238 -14.599 1.00 85.31 93 GLY A CA 1
ATOM 730 C C . GLY A 1 93 ? -0.145 -6.239 -13.440 1.00 85.31 93 GLY A C 1
ATOM 731 O O . GLY A 1 93 ? -1.191 -6.680 -12.965 1.00 85.31 93 GLY A O 1
ATOM 732 N N . PRO A 1 94 ? 1.052 -6.603 -12.957 1.00 91.81 94 PRO A N 1
ATOM 733 C CA . PRO A 1 94 ? 1.268 -7.622 -11.923 1.00 91.81 94 PRO A CA 1
ATOM 734 C C . PRO A 1 94 ? 1.015 -7.107 -10.491 1.00 91.81 94 PRO A C 1
ATOM 736 O O . PRO A 1 94 ? 1.572 -7.647 -9.530 1.00 91.81 94 PRO A O 1
ATOM 739 N N . PHE A 1 95 ? 0.234 -6.033 -10.332 1.00 96.31 95 PHE A N 1
ATOM 740 C CA . PHE A 1 95 ? 0.093 -5.332 -9.057 1.00 96.31 95 PHE A CA 1
ATOM 741 C C . PHE A 1 95 ? -1.132 -5.770 -8.273 1.00 96.31 95 PHE A C 1
ATOM 743 O O . PHE A 1 95 ? -2.207 -6.007 -8.830 1.00 96.31 95 PHE A O 1
ATOM 750 N N . GLN A 1 96 ? -0.982 -5.822 -6.956 1.00 96.81 96 GLN A N 1
ATOM 751 C CA . GLN A 1 96 ? -2.074 -6.096 -6.036 1.00 96.81 96 GLN A CA 1
ATOM 752 C C . GLN A 1 96 ? -1.940 -5.219 -4.797 1.00 96.81 96 GLN A C 1
ATOM 754 O O . GLN A 1 96 ? -0.835 -4.943 -4.335 1.00 96.81 96 GLN A O 1
ATOM 759 N N . LEU A 1 97 ? -3.068 -4.803 -4.237 1.00 97.88 97 LEU A N 1
ATOM 760 C CA . LEU A 1 97 ? -3.148 -4.189 -2.923 1.00 97.88 97 LEU A CA 1
ATOM 761 C C . LEU A 1 97 ? -3.901 -5.140 -2.000 1.00 97.88 97 LEU A C 1
ATOM 763 O O . LEU A 1 97 ? -5.050 -5.465 -2.276 1.00 97.88 97 LEU A O 1
ATOM 767 N N . LEU A 1 98 ? -3.269 -5.562 -0.914 1.00 97.44 98 LEU A N 1
ATOM 768 C CA . LEU A 1 98 ? -3.856 -6.416 0.111 1.00 97.44 98 LEU A CA 1
ATOM 769 C C . LEU A 1 98 ? -4.159 -5.594 1.352 1.00 97.44 98 LEU A C 1
ATOM 771 O O . LEU A 1 98 ? -3.317 -4.815 1.795 1.00 97.44 98 LEU A O 1
ATOM 775 N N . ILE A 1 99 ? -5.330 -5.810 1.939 1.00 97.75 99 ILE A N 1
ATOM 776 C CA . ILE A 1 99 ? -5.763 -5.181 3.183 1.00 97.75 99 ILE A CA 1
ATOM 777 C C . ILE A 1 99 ? -6.259 -6.275 4.121 1.00 97.75 99 ILE A C 1
ATOM 779 O O . ILE A 1 99 ? -7.101 -7.099 3.759 1.00 97.75 99 ILE A O 1
ATOM 783 N N . TRP A 1 100 ? -5.755 -6.262 5.348 1.00 97.69 100 TRP A N 1
ATOM 784 C CA . TRP A 1 100 ? -6.196 -7.162 6.402 1.00 97.69 100 TRP A CA 1
ATOM 785 C C . TRP A 1 100 ? -6.120 -6.470 7.753 1.00 97.69 100 TRP A C 1
ATOM 787 O O . TRP A 1 100 ? -5.135 -5.800 8.064 1.00 97.69 100 TRP A O 1
ATOM 797 N N . GLY A 1 101 ? -7.147 -6.648 8.571 1.00 96.56 101 GLY A N 1
ATOM 798 C CA . GLY A 1 101 ? -7.183 -6.110 9.915 1.00 96.56 101 GLY A CA 1
ATOM 799 C C . GLY A 1 101 ? -7.540 -7.161 10.952 1.00 96.56 101 GLY A C 1
ATOM 800 O O . GLY A 1 101 ? -8.199 -8.155 10.657 1.00 96.56 101 GLY A O 1
ATOM 801 N N . ALA A 1 102 ? -7.115 -6.915 12.185 1.00 96.81 102 ALA A N 1
ATOM 802 C CA . ALA A 1 102 ? -7.416 -7.758 13.331 1.00 96.81 102 ALA A CA 1
ATOM 803 C C . ALA A 1 102 ? -7.652 -6.907 14.575 1.00 96.81 102 ALA A C 1
ATOM 805 O O . ALA A 1 102 ? -7.041 -5.850 14.751 1.00 96.81 102 ALA A O 1
ATOM 806 N N . ARG A 1 103 ? -8.488 -7.398 15.489 1.00 94.88 103 ARG A N 1
ATOM 807 C CA . ARG A 1 103 ? -8.615 -6.793 16.820 1.00 94.88 103 ARG A CA 1
ATOM 808 C C . ARG A 1 103 ? -7.408 -7.176 17.683 1.00 94.88 103 ARG A C 1
ATOM 810 O O . ARG A 1 103 ? -6.999 -8.339 17.721 1.00 94.88 103 ARG A O 1
ATOM 817 N N . THR A 1 104 ? -6.842 -6.201 18.390 1.00 93.31 104 THR A N 1
ATOM 818 C CA . THR A 1 104 ? -5.659 -6.348 19.258 1.00 93.31 104 THR A CA 1
ATOM 819 C C . THR A 1 104 ? -5.862 -5.579 20.567 1.00 93.31 104 THR A C 1
ATOM 821 O O . THR A 1 104 ? -5.279 -4.505 20.750 1.00 93.31 104 THR A O 1
ATOM 824 N N . PRO A 1 105 ? -6.700 -6.088 21.490 1.00 86.88 105 PRO A N 1
ATOM 825 C CA . PRO A 1 105 ? -6.999 -5.394 22.745 1.00 86.88 105 PRO A CA 1
ATOM 826 C C . PRO A 1 105 ? -5.752 -5.179 23.618 1.00 86.88 105 PRO A C 1
ATOM 828 O O . PRO A 1 105 ? -5.745 -4.291 24.471 1.00 86.88 105 PRO A O 1
ATOM 831 N N . HIS A 1 106 ? -4.683 -5.950 23.393 1.00 88.44 106 HIS A N 1
ATOM 832 C CA . HIS A 1 106 ? -3.405 -5.801 24.075 1.00 88.44 106 HIS A CA 1
ATOM 833 C C . HIS A 1 106 ? -2.294 -5.395 23.102 1.00 88.44 106 HIS A C 1
ATOM 835 O O . HIS A 1 106 ? -2.159 -5.946 22.012 1.00 88.44 106 HIS A O 1
ATOM 841 N N . LEU A 1 107 ? -1.436 -4.462 23.529 1.00 81.19 107 LEU A N 1
ATOM 842 C CA . LEU A 1 107 ? -0.311 -3.972 22.718 1.00 81.19 107 LEU A CA 1
ATOM 843 C C . LEU A 1 107 ? 0.675 -5.080 22.325 1.00 81.19 107 LEU A C 1
ATOM 845 O O . LEU A 1 107 ? 1.291 -5.002 21.267 1.00 81.19 107 LEU A O 1
ATOM 849 N N . PHE A 1 108 ? 0.814 -6.116 23.155 1.00 84.00 108 PHE A N 1
ATOM 850 C CA . PHE A 1 108 ? 1.688 -7.249 22.857 1.00 84.00 108 PHE A CA 1
ATOM 851 C C . PHE A 1 108 ? 1.218 -8.040 21.624 1.00 84.00 108 PHE A C 1
ATOM 853 O O . PHE A 1 108 ? 2.045 -8.543 20.862 1.00 84.00 108 PHE A O 1
ATOM 860 N N . ASP A 1 109 ? -0.092 -8.070 21.363 1.00 91.44 109 ASP A N 1
ATOM 861 C CA . ASP A 1 109 ? -0.665 -8.798 20.229 1.00 91.44 109 ASP A CA 1
ATOM 862 C C . ASP A 1 109 ? -0.346 -8.120 18.893 1.00 91.44 109 ASP A C 1
ATOM 864 O O . ASP A 1 109 ? -0.325 -8.783 17.860 1.00 91.44 109 ASP A O 1
ATOM 868 N N . VAL A 1 110 ? -0.046 -6.816 18.888 1.00 90.75 110 VAL A 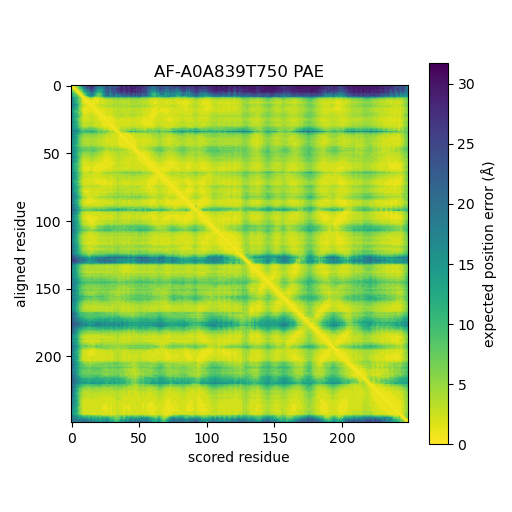N 1
ATOM 869 C CA . VAL A 1 110 ? 0.267 -6.053 17.666 1.00 90.75 110 VAL A CA 1
ATOM 870 C C . VAL A 1 110 ? 1.458 -6.659 16.928 1.00 90.75 110 VAL A C 1
ATOM 872 O O . VAL A 1 110 ? 1.427 -6.801 15.707 1.00 90.75 110 VAL A O 1
ATOM 875 N N . GLN A 1 111 ? 2.500 -7.061 17.660 1.00 89.75 111 GLN A N 1
ATOM 876 C CA . GLN A 1 111 ? 3.672 -7.690 17.055 1.00 89.75 111 GLN A CA 1
ATOM 877 C C . GLN A 1 111 ? 3.333 -9.069 16.474 1.00 89.75 111 GLN A C 1
ATOM 879 O O . GLN A 1 111 ? 3.824 -9.419 15.401 1.00 89.75 111 GLN A O 1
ATOM 884 N N . TRP A 1 112 ? 2.476 -9.834 17.151 1.00 92.88 112 TRP A N 1
ATOM 885 C CA . TRP A 1 112 ? 2.001 -11.118 16.645 1.00 92.88 112 TRP A CA 1
ATOM 886 C C . TRP A 1 112 ? 1.153 -10.947 15.377 1.00 92.88 112 TRP A C 1
ATOM 888 O O . TRP A 1 112 ? 1.402 -11.626 14.385 1.00 92.88 112 TRP A O 1
ATOM 898 N N . ARG A 1 113 ? 0.215 -9.990 15.358 1.00 95.19 113 ARG A N 1
ATOM 899 C CA . ARG A 1 113 ? -0.609 -9.682 14.174 1.00 95.19 113 ARG A CA 1
ATOM 900 C C . ARG A 1 113 ? 0.212 -9.154 13.004 1.00 95.19 113 ARG A C 1
ATOM 902 O O . ARG A 1 113 ? -0.053 -9.515 11.865 1.00 95.19 113 ARG A O 1
ATOM 909 N N . SER A 1 114 ? 1.244 -8.368 13.289 1.00 93.62 114 SER A N 1
ATOM 910 C CA . SER A 1 114 ? 2.244 -7.943 12.308 1.00 93.62 114 SER A CA 1
ATOM 911 C C . SER A 1 114 ? 2.935 -9.145 11.652 1.00 93.62 114 SER A C 1
ATOM 913 O O . SER A 1 114 ? 2.960 -9.245 10.427 1.00 93.62 114 SER A O 1
ATOM 915 N N . GLN A 1 115 ? 3.412 -10.110 12.444 1.00 91.56 115 GLN A N 1
ATOM 916 C CA . GLN A 1 115 ? 4.025 -11.335 11.915 1.00 91.56 115 GLN A CA 1
ATOM 917 C C . GLN A 1 115 ? 3.028 -12.213 11.152 1.00 91.56 115 GLN A C 1
ATOM 919 O O . GLN A 1 115 ? 3.369 -12.758 10.105 1.00 91.56 115 GLN A O 1
ATOM 924 N N . GLU A 1 116 ? 1.799 -12.342 11.652 1.00 94.25 116 GLU A N 1
ATOM 925 C CA . GLU A 1 116 ? 0.721 -13.073 10.984 1.00 94.25 116 GLU A CA 1
ATOM 926 C C . GLU A 1 116 ? 0.398 -12.468 9.615 1.00 94.25 116 GLU A C 1
ATOM 928 O O . GLU A 1 116 ? 0.331 -13.197 8.622 1.00 94.25 116 GLU A O 1
ATOM 933 N N . PHE A 1 117 ? 0.274 -11.143 9.539 1.00 94.81 117 PHE A N 1
ATOM 934 C CA . PHE A 1 117 ? 0.066 -10.440 8.283 1.00 94.81 117 PHE A CA 1
ATOM 935 C C . PHE A 1 117 ? 1.206 -10.709 7.294 1.00 94.81 117 PHE A C 1
ATOM 937 O O . PHE A 1 117 ? 0.967 -11.073 6.148 1.00 94.81 117 PHE A O 1
ATOM 944 N N . GLU A 1 118 ? 2.458 -10.595 7.729 1.00 91.56 118 GLU A N 1
ATOM 945 C CA . GLU A 1 118 ? 3.606 -10.781 6.838 1.00 91.56 118 GLU A CA 1
ATOM 946 C C . GLU A 1 118 ? 3.758 -12.231 6.365 1.00 91.56 118 GLU A C 1
ATOM 948 O O . GLU A 1 118 ? 3.965 -12.478 5.180 1.00 91.56 118 GLU A O 1
ATOM 953 N N . GLN A 1 119 ? 3.634 -13.200 7.271 1.00 89.75 119 GLN A N 1
ATOM 954 C CA . GLN A 1 119 ? 3.939 -14.600 6.971 1.00 89.75 119 GLN A CA 1
ATOM 955 C C . GLN A 1 119 ? 2.757 -15.361 6.378 1.00 89.75 119 GLN A C 1
ATOM 957 O O . GLN A 1 119 ? 2.955 -16.224 5.526 1.00 89.75 119 GLN A O 1
ATOM 962 N N . ARG A 1 120 ? 1.534 -15.092 6.848 1.00 89.69 120 ARG A N 1
ATOM 963 C CA . ARG A 1 120 ? 0.348 -15.870 6.465 1.00 89.69 120 ARG A CA 1
ATOM 964 C C . ARG A 1 120 ? -0.516 -15.145 5.458 1.00 89.69 120 ARG A C 1
ATOM 966 O O . ARG A 1 120 ? -0.972 -15.779 4.517 1.00 89.69 120 ARG A O 1
ATOM 973 N N . VAL A 1 121 ? -0.724 -13.841 5.629 1.00 91.75 121 VAL A N 1
ATOM 974 C CA . VAL A 1 121 ? -1.527 -13.069 4.676 1.00 91.75 121 VAL A CA 1
ATOM 975 C C . VAL A 1 121 ? -0.699 -12.782 3.432 1.00 91.75 121 VAL A C 1
ATOM 977 O O . VAL A 1 121 ? -0.952 -13.371 2.385 1.00 91.75 121 VAL A O 1
ATOM 980 N N . VAL A 1 122 ? 0.350 -11.971 3.552 1.00 90.94 122 VAL A N 1
ATOM 981 C CA . VAL A 1 122 ? 1.201 -11.611 2.415 1.00 90.94 122 VAL A CA 1
ATOM 982 C C . VAL A 1 122 ? 1.987 -12.815 1.900 1.00 90.94 122 VAL A C 1
ATOM 984 O O . VAL A 1 122 ? 1.999 -13.063 0.698 1.00 90.94 122 VAL A O 1
ATOM 987 N N . GLY A 1 123 ? 2.589 -13.605 2.793 1.00 86.56 123 GLY A N 1
ATOM 988 C CA . GLY A 1 123 ? 3.349 -14.796 2.405 1.00 86.56 123 GLY A CA 1
ATOM 989 C C . GLY A 1 123 ? 2.535 -15.831 1.617 1.00 86.56 123 GLY A C 1
ATOM 990 O O . GLY A 1 123 ? 3.095 -16.516 0.768 1.00 86.56 123 GLY A O 1
ATOM 991 N N . SER A 1 124 ? 1.211 -15.915 1.808 1.00 86.56 124 SER A N 1
ATOM 992 C CA . SER A 1 124 ? 0.365 -16.793 0.979 1.00 86.56 124 SER A CA 1
ATOM 993 C C . SER A 1 124 ? 0.226 -16.317 -0.470 1.00 86.56 124 SER A C 1
ATOM 995 O O . SER A 1 124 ? 0.028 -17.134 -1.365 1.00 86.56 124 SER A O 1
ATOM 997 N N . GLN A 1 125 ? 0.355 -15.009 -0.701 1.00 84.19 125 GLN A N 1
ATOM 998 C CA . GLN A 1 125 ? 0.272 -14.385 -2.024 1.00 84.19 125 GLN A CA 1
ATOM 999 C C . GLN A 1 125 ? 1.639 -14.340 -2.720 1.00 84.19 125 GLN A C 1
ATOM 1001 O O . GLN A 1 125 ? 1.723 -14.142 -3.928 1.00 84.19 125 GLN A O 1
ATOM 1006 N N . ILE A 1 126 ? 2.714 -14.550 -1.956 1.00 80.81 126 ILE A N 1
ATOM 1007 C CA . ILE A 1 126 ? 4.102 -14.502 -2.404 1.00 80.81 126 ILE A CA 1
ATOM 1008 C C . ILE A 1 126 ? 4.802 -15.811 -1.988 1.00 80.81 126 ILE A C 1
ATOM 1010 O O . ILE A 1 126 ? 5.472 -15.854 -0.957 1.00 80.81 126 ILE A O 1
ATOM 1014 N N . PRO A 1 127 ? 4.699 -16.893 -2.785 1.00 67.12 127 PRO A N 1
ATOM 1015 C CA . PRO A 1 127 ? 5.170 -18.229 -2.394 1.00 67.12 127 PRO A CA 1
ATOM 1016 C C . PRO A 1 127 ? 6.701 -18.410 -2.420 1.00 67.12 127 PRO A C 1
ATOM 1018 O O . PRO A 1 127 ? 7.207 -19.511 -2.202 1.00 67.12 127 PRO A O 1
ATOM 1021 N N . TYR A 1 128 ? 7.453 -17.361 -2.737 1.00 69.94 128 TYR A N 1
ATOM 1022 C CA . TYR A 1 128 ? 8.908 -17.373 -2.889 1.00 69.94 128 TYR A CA 1
ATOM 1023 C C . TYR A 1 128 ? 9.601 -16.702 -1.690 1.00 69.94 128 TYR A C 1
ATOM 1025 O O . TYR A 1 128 ? 8.928 -16.258 -0.768 1.00 69.94 128 TYR A O 1
ATOM 1033 N N . GLN A 1 129 ? 10.944 -16.698 -1.640 1.00 66.88 129 GLN A N 1
ATOM 1034 C CA . GLN A 1 129 ? 11.735 -16.330 -0.449 1.00 66.88 129 GLN A CA 1
ATOM 1035 C C . GLN A 1 129 ? 11.434 -14.907 0.051 1.00 66.88 129 GLN A C 1
ATOM 1037 O O . GLN A 1 129 ? 12.091 -13.936 -0.330 1.00 66.88 129 GLN A O 1
ATOM 1042 N N . PHE A 1 130 ? 10.426 -14.799 0.916 1.00 62.25 130 PHE A N 1
ATOM 1043 C CA . PHE A 1 130 ? 9.952 -13.542 1.463 1.00 62.25 130 PHE A CA 1
ATOM 1044 C C . PHE A 1 130 ? 11.040 -12.894 2.329 1.00 62.25 130 PHE A C 1
ATOM 1046 O O . PHE A 1 130 ? 11.629 -13.542 3.193 1.00 62.25 130 PHE A O 1
ATOM 1053 N N . GLY A 1 131 ? 11.304 -11.608 2.100 1.00 64.19 131 GLY A N 1
ATOM 1054 C CA . GLY A 1 131 ? 12.225 -10.811 2.909 1.00 64.19 131 GLY A CA 1
ATOM 1055 C C . GLY A 1 131 ? 13.716 -11.015 2.630 1.00 64.19 131 GLY A C 1
ATOM 1056 O O . GLY A 1 131 ? 14.527 -10.646 3.476 1.00 64.19 131 GLY A O 1
ATOM 1057 N N . TRP A 1 132 ? 14.098 -11.578 1.475 1.00 68.19 132 TRP A N 1
ATOM 1058 C CA . TRP A 1 132 ? 15.513 -11.805 1.140 1.00 68.19 132 TRP A CA 1
ATOM 1059 C C . TRP A 1 132 ? 16.342 -10.512 1.105 1.00 68.19 132 TRP A C 1
ATOM 1061 O O . TRP A 1 132 ? 17.458 -10.482 1.624 1.00 68.19 132 TRP A O 1
ATOM 1071 N N . GLN A 1 133 ? 15.790 -9.437 0.538 1.00 86.75 133 GLN A N 1
ATOM 1072 C CA . GLN A 1 133 ? 16.458 -8.145 0.458 1.00 86.75 133 GLN A CA 1
ATOM 1073 C C . GLN A 1 133 ? 15.510 -7.026 0.881 1.00 86.75 133 GLN A C 1
ATOM 1075 O O . GLN A 1 133 ? 14.433 -6.858 0.317 1.00 86.75 133 GLN A O 1
ATOM 1080 N N . ILE A 1 134 ? 15.927 -6.240 1.870 1.00 90.31 134 ILE A N 1
ATOM 1081 C CA . ILE A 1 134 ? 15.204 -5.041 2.296 1.00 90.31 134 ILE A CA 1
ATOM 1082 C C . ILE A 1 134 ? 15.376 -3.964 1.226 1.00 90.31 134 ILE A C 1
ATOM 1084 O O . ILE A 1 134 ? 16.504 -3.683 0.818 1.00 90.31 134 ILE A O 1
ATOM 1088 N N . ASP A 1 135 ? 14.276 -3.337 0.812 1.00 91.25 135 ASP A N 1
ATOM 1089 C CA . ASP A 1 135 ? 14.326 -2.102 0.035 1.00 91.25 135 ASP A CA 1
ATOM 1090 C C . ASP A 1 135 ? 14.466 -0.911 1.000 1.00 91.25 135 ASP A C 1
ATOM 1092 O O . ASP A 1 135 ? 13.509 -0.583 1.718 1.00 91.25 135 ASP A O 1
ATOM 1096 N N . PRO A 1 136 ? 15.632 -0.240 1.050 1.00 90.19 136 PRO A N 1
ATOM 1097 C CA . PRO A 1 136 ? 15.816 0.915 1.913 1.00 90.19 136 PRO A CA 1
ATOM 1098 C C . PRO A 1 136 ? 14.977 2.132 1.486 1.00 90.19 136 PRO A C 1
ATOM 1100 O O . PRO A 1 136 ? 14.642 2.966 2.329 1.00 90.19 136 PRO A O 1
ATOM 1103 N N . ALA A 1 137 ? 14.604 2.236 0.207 1.00 88.75 137 ALA A N 1
ATOM 1104 C CA . ALA A 1 137 ? 13.780 3.324 -0.308 1.00 88.75 137 ALA A CA 1
ATOM 1105 C C . ALA A 1 137 ? 12.337 3.243 0.208 1.00 88.75 137 ALA A C 1
ATOM 1107 O O . ALA A 1 137 ? 11.687 4.274 0.369 1.00 88.75 137 ALA A O 1
ATOM 1108 N N . LEU A 1 138 ? 11.852 2.039 0.523 1.00 91.44 138 LEU A N 1
ATOM 1109 C CA . LEU A 1 138 ? 10.49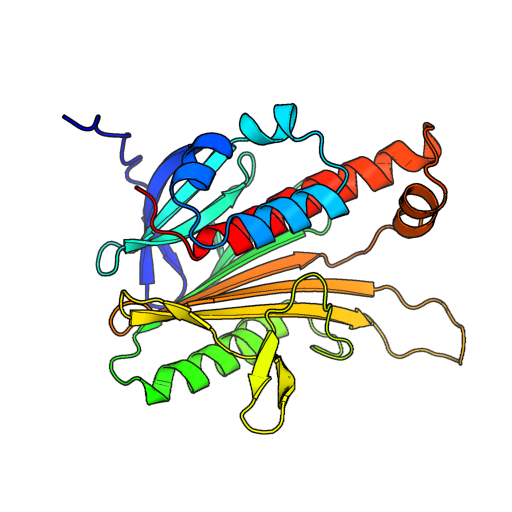0 1.805 1.012 1.00 91.44 138 LEU A CA 1
ATOM 1110 C C . LEU A 1 138 ? 10.426 1.422 2.500 1.00 91.44 138 LEU A C 1
ATOM 1112 O O . LEU A 1 138 ? 9.416 1.670 3.154 1.00 91.44 138 LEU A O 1
ATOM 1116 N N . THR A 1 139 ? 11.529 0.988 3.106 1.00 92.50 139 THR A N 1
ATOM 1117 C CA . THR A 1 139 ? 11.587 0.652 4.539 1.00 92.50 139 THR A CA 1
ATOM 1118 C C . THR A 1 139 ? 11.803 1.870 5.437 1.00 92.50 139 THR A C 1
ATOM 1120 O O . THR A 1 139 ? 12.593 2.761 5.120 1.00 92.50 139 THR A O 1
ATOM 1123 N N . THR A 1 140 ? 11.105 1.906 6.572 1.00 89.69 140 THR A N 1
ATOM 1124 C CA . THR A 1 140 ? 11.336 2.878 7.646 1.00 89.69 140 THR A CA 1
ATOM 1125 C C . THR A 1 140 ? 12.451 2.388 8.565 1.00 89.69 140 THR A C 1
ATOM 1127 O O . THR A 1 140 ? 12.389 1.275 9.088 1.00 89.69 140 THR A O 1
ATOM 1130 N N . PHE A 1 141 ? 13.447 3.242 8.806 1.00 90.19 141 PHE A N 1
ATOM 1131 C CA . PHE A 1 141 ? 14.546 2.967 9.729 1.00 90.19 141 PHE A CA 1
ATOM 1132 C C . PHE A 1 141 ? 14.470 3.878 10.949 1.00 90.19 141 PHE A C 1
ATOM 1134 O O . PHE A 1 141 ? 14.125 5.056 10.845 1.00 90.19 141 PHE A O 1
ATOM 1141 N N . VAL A 1 142 ? 14.838 3.330 12.101 1.00 89.69 142 VAL A N 1
ATOM 1142 C CA . VAL A 1 142 ? 14.923 4.044 13.373 1.00 89.69 142 VAL A CA 1
ATOM 1143 C C . VAL A 1 142 ? 16.340 3.972 13.920 1.00 89.69 142 VAL A C 1
ATOM 1145 O O . VAL A 1 142 ? 17.047 2.980 13.729 1.00 89.69 142 VAL A O 1
ATOM 1148 N N . MET A 1 143 ? 16.754 5.042 14.597 1.00 91.69 143 MET A N 1
ATOM 1149 C CA . MET A 1 143 ? 18.046 5.104 15.269 1.00 91.69 143 MET A CA 1
ATOM 1150 C C . MET A 1 143 ? 17.949 4.394 16.618 1.00 91.69 143 MET A C 1
ATOM 1152 O O . MET A 1 143 ? 17.181 4.786 17.495 1.00 91.69 143 MET A O 1
ATOM 1156 N N . MET A 1 144 ? 18.739 3.342 16.776 1.00 88.81 144 MET A N 1
ATOM 1157 C CA . MET A 1 144 ? 18.873 2.588 18.016 1.00 88.81 144 MET A CA 1
ATOM 1158 C C . MET A 1 144 ? 19.742 3.357 19.030 1.00 88.81 144 MET A C 1
ATOM 1160 O O . MET A 1 144 ? 20.550 4.197 18.629 1.00 88.81 144 MET A O 1
ATOM 1164 N N . PRO A 1 145 ? 19.671 3.041 20.341 1.00 91.50 145 PRO A N 1
ATOM 1165 C CA . PRO A 1 145 ? 20.489 3.706 21.366 1.00 91.50 145 PRO A CA 1
ATOM 1166 C C . PRO A 1 145 ? 22.006 3.614 21.137 1.00 91.50 145 PRO A C 1
ATOM 1168 O O . PRO A 1 145 ? 22.758 4.455 21.615 1.00 91.50 145 PRO A O 1
ATOM 1171 N N . ASN A 1 146 ? 22.463 2.598 20.401 1.00 92.62 146 ASN A N 1
ATOM 1172 C CA . ASN A 1 146 ? 23.864 2.416 20.017 1.00 92.62 146 ASN A CA 1
ATOM 1173 C C . ASN A 1 146 ? 24.257 3.173 18.728 1.00 92.62 146 ASN A C 1
ATOM 1175 O O . ASN A 1 146 ? 25.346 2.951 18.208 1.00 92.62 146 ASN A O 1
ATOM 1179 N N . GLY A 1 147 ? 23.372 4.017 18.185 1.00 92.75 147 GLY A N 1
ATOM 1180 C CA . GLY A 1 147 ? 23.586 4.783 16.955 1.00 92.75 147 GLY A CA 1
ATOM 1181 C C . GLY A 1 147 ? 23.354 4.007 15.654 1.00 92.75 147 GLY A C 1
ATOM 1182 O O . GLY A 1 147 ? 23.454 4.594 14.579 1.00 92.75 147 GLY A O 1
ATOM 1183 N N . ALA A 1 148 ? 23.030 2.711 15.712 1.00 92.12 148 ALA A N 1
ATOM 1184 C CA . ALA A 1 148 ? 22.734 1.927 14.516 1.00 92.12 148 ALA A CA 1
ATOM 1185 C C . ALA A 1 148 ? 21.349 2.279 13.949 1.00 92.12 148 ALA A C 1
ATOM 1187 O O . ALA A 1 148 ? 20.385 2.419 14.698 1.00 92.12 148 ALA A O 1
ATOM 1188 N N . MET A 1 149 ? 21.233 2.367 12.624 1.00 91.94 149 MET A N 1
ATOM 1189 C C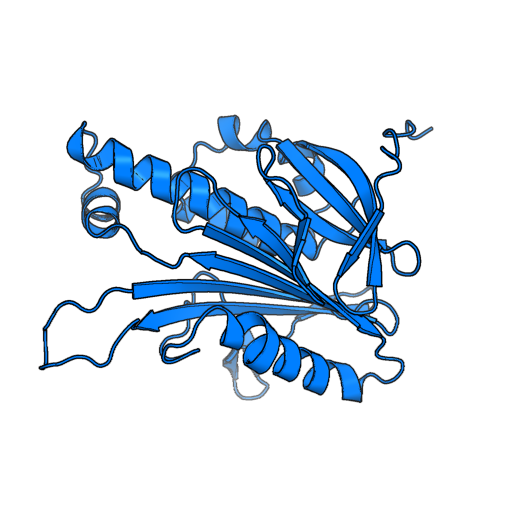A . MET A 1 149 ? 19.945 2.493 11.937 1.00 91.94 149 MET A CA 1
ATOM 1190 C C . MET A 1 149 ? 19.427 1.098 11.593 1.00 91.94 149 MET A C 1
ATOM 1192 O O . MET A 1 149 ? 20.072 0.379 10.832 1.00 91.94 149 MET A O 1
ATOM 1196 N N . LEU A 1 150 ? 18.273 0.712 12.136 1.00 91.50 150 LEU A N 1
ATOM 1197 C CA . LEU A 1 150 ? 17.637 -0.578 11.849 1.00 91.50 150 LEU A CA 1
ATOM 1198 C C . LEU A 1 150 ? 16.180 -0.385 11.413 1.00 91.50 150 LEU A C 1
ATOM 1200 O O . LEU A 1 150 ? 15.548 0.583 11.843 1.00 91.50 150 LEU A O 1
ATOM 1204 N N . PRO A 1 151 ? 15.627 -1.286 10.579 1.00 89.62 151 PRO A N 1
ATOM 1205 C CA . PRO A 1 151 ? 14.198 -1.304 10.296 1.00 89.62 151 PRO A CA 1
ATOM 1206 C C . PRO A 1 151 ? 13.397 -1.384 11.595 1.00 89.62 151 PRO A C 1
ATOM 1208 O O . PRO A 1 151 ? 13.671 -2.240 12.440 1.00 89.62 151 PRO A O 1
ATOM 1211 N N . GLY A 1 152 ? 12.400 -0.519 11.766 1.00 89.19 152 GLY A N 1
ATOM 1212 C CA . GLY A 1 152 ? 11.649 -0.492 13.015 1.00 89.19 152 GLY A CA 1
ATOM 1213 C C . GLY A 1 152 ? 10.425 0.418 13.002 1.00 89.19 152 GLY A C 1
ATOM 1214 O O . GLY A 1 152 ? 10.265 1.241 12.099 1.00 89.19 152 GLY A O 1
ATOM 1215 N N . PRO A 1 153 ? 9.541 0.250 14.000 1.00 89.12 153 PRO A N 1
ATOM 1216 C CA . PRO A 1 153 ? 8.320 1.029 14.108 1.00 89.12 153 PRO A CA 1
ATOM 1217 C C . PRO A 1 153 ? 8.610 2.484 14.489 1.00 89.12 153 PRO A C 1
ATOM 1219 O O . PRO A 1 153 ? 9.518 2.776 15.264 1.00 89.12 153 PRO A O 1
ATOM 1222 N N . GLN A 1 154 ? 7.779 3.391 13.992 1.00 87.56 154 GLN A N 1
ATOM 1223 C CA . GLN A 1 154 ? 7.731 4.790 14.389 1.00 87.56 154 GLN A CA 1
ATOM 1224 C C . GLN A 1 154 ? 6.492 5.058 15.244 1.00 87.56 154 GLN A C 1
ATOM 1226 O O . GLN A 1 154 ? 5.436 4.444 15.071 1.00 87.56 154 GLN A O 1
ATOM 1231 N N . HIS A 1 155 ? 6.637 5.996 16.176 1.00 86.06 155 HIS A N 1
ATOM 1232 C CA . HIS A 1 155 ? 5.580 6.423 17.083 1.00 86.06 155 HIS A CA 1
ATOM 1233 C C . HIS A 1 155 ? 5.162 7.848 16.749 1.00 86.06 155 HIS A C 1
ATOM 1235 O O . HIS A 1 155 ? 6.005 8.730 16.578 1.00 86.06 155 HIS A O 1
ATOM 1241 N N . ARG A 1 156 ? 3.854 8.088 16.710 1.00 77.94 156 ARG A N 1
ATOM 1242 C CA . ARG A 1 156 ? 3.292 9.431 16.590 1.00 77.94 156 ARG A CA 1
ATOM 1243 C C . ARG A 1 156 ? 2.904 9.993 17.959 1.00 77.94 156 ARG A C 1
ATOM 1245 O O . ARG A 1 156 ? 2.519 9.227 18.844 1.00 77.94 156 ARG A O 1
ATOM 1252 N N . PRO A 1 157 ? 2.894 11.331 18.127 1.00 78.50 157 PRO A N 1
ATOM 1253 C CA . PRO A 1 157 ? 2.429 11.969 19.362 1.00 78.50 157 PRO A CA 1
ATOM 1254 C C . PRO A 1 157 ? 0.980 11.629 19.740 1.00 78.50 157 PRO A C 1
ATOM 1256 O O . PRO A 1 157 ? 0.629 11.669 20.912 1.00 78.50 157 PRO A O 1
ATOM 1259 N N . ASN A 1 158 ? 0.140 11.273 18.761 1.00 76.50 158 ASN A N 1
ATOM 1260 C CA . ASN A 1 158 ? -1.239 10.828 18.988 1.00 76.50 158 ASN A CA 1
ATOM 1261 C C . ASN A 1 158 ? -1.346 9.351 19.426 1.00 76.50 158 ASN A C 1
ATOM 1263 O O . ASN A 1 158 ? -2.453 8.828 19.510 1.00 76.50 158 ASN A O 1
ATOM 1267 N N . GLY A 1 159 ? -0.220 8.669 19.663 1.00 77.50 159 GLY A N 1
ATOM 1268 C CA . GLY A 1 159 ? -0.172 7.273 20.094 1.00 77.50 159 GLY A CA 1
ATOM 1269 C C . GLY A 1 159 ? -0.237 6.243 18.964 1.00 77.50 159 GLY A C 1
ATOM 1270 O O . GLY A 1 159 ? -0.101 5.054 19.245 1.00 77.50 159 GLY A O 1
ATOM 1271 N N . LEU A 1 160 ? -0.399 6.657 17.699 1.00 83.88 160 LEU A N 1
ATOM 1272 C CA . LEU A 1 160 ? -0.353 5.728 16.570 1.00 83.88 160 LEU A CA 1
ATOM 1273 C C . LEU A 1 160 ? 1.062 5.158 16.424 1.00 83.88 160 LEU A C 1
ATOM 1275 O O . LEU A 1 160 ? 2.038 5.904 16.304 1.00 83.88 160 LEU A O 1
ATOM 1279 N N . VAL A 1 161 ? 1.150 3.832 16.386 1.00 87.25 161 VAL A N 1
ATOM 1280 C CA . VAL A 1 161 ? 2.369 3.108 16.024 1.00 87.25 161 VAL A CA 1
ATOM 1281 C C . VAL A 1 161 ? 2.215 2.616 14.599 1.00 87.25 161 VAL A C 1
ATOM 1283 O O . VAL A 1 161 ? 1.190 2.018 14.258 1.00 87.25 161 VAL A O 1
ATOM 1286 N N . PHE A 1 162 ? 3.229 2.857 13.778 1.00 89.88 162 PHE A N 1
ATOM 1287 C CA . PHE A 1 162 ? 3.263 2.338 12.422 1.00 89.88 162 PHE A CA 1
ATOM 1288 C C . PHE A 1 162 ? 4.644 1.810 12.059 1.00 89.88 162 PHE A C 1
ATOM 1290 O O . PHE A 1 162 ? 5.656 2.234 12.607 1.00 89.88 162 PHE A O 1
ATOM 1297 N N . ASN A 1 163 ? 4.696 0.869 11.128 1.00 92.06 163 ASN A N 1
ATOM 1298 C CA . ASN A 1 163 ? 5.934 0.331 10.593 1.00 92.06 163 ASN A CA 1
ATOM 1299 C C . ASN A 1 163 ? 5.785 0.152 9.087 1.00 92.06 163 ASN A C 1
ATOM 1301 O O . ASN A 1 163 ? 4.738 -0.298 8.622 1.00 92.06 163 ASN A O 1
ATOM 1305 N N . ARG A 1 164 ? 6.824 0.506 8.334 1.00 92.94 164 ARG A N 1
ATOM 1306 C CA . ARG A 1 164 ? 6.825 0.385 6.880 1.00 92.94 164 ARG A CA 1
ATOM 1307 C C . ARG A 1 164 ? 8.003 -0.457 6.439 1.00 92.94 164 ARG A C 1
ATOM 1309 O O . ARG A 1 164 ? 9.134 -0.196 6.852 1.00 92.94 164 ARG A O 1
ATOM 1316 N N . LYS A 1 165 ? 7.742 -1.467 5.617 1.00 93.19 165 LYS A N 1
ATOM 1317 C CA . LYS A 1 165 ? 8.759 -2.429 5.186 1.00 93.19 165 LYS A CA 1
ATOM 1318 C C . LYS A 1 165 ? 8.651 -2.663 3.691 1.00 93.19 165 LYS A C 1
ATOM 1320 O O . LYS A 1 165 ? 7.582 -3.008 3.201 1.00 93.19 165 LYS A O 1
ATOM 1325 N N . GLY A 1 166 ? 9.753 -2.461 2.985 1.00 93.44 166 GLY A N 1
ATOM 1326 C CA . GLY A 1 166 ? 9.889 -2.783 1.572 1.00 93.44 166 GLY A CA 1
ATOM 1327 C C . GLY A 1 166 ? 10.804 -3.979 1.380 1.00 93.44 166 GLY A C 1
ATOM 1328 O O . GLY A 1 166 ? 11.825 -4.086 2.063 1.00 93.44 166 GLY A O 1
ATOM 1329 N N . PHE A 1 167 ? 10.459 -4.858 0.447 1.00 91.75 167 PHE A N 1
ATOM 1330 C CA . PHE A 1 167 ? 11.230 -6.058 0.157 1.00 91.75 167 PHE A CA 1
ATOM 1331 C C . PHE A 1 167 ? 11.344 -6.309 -1.341 1.00 91.75 167 PHE A C 1
ATOM 1333 O O . PHE A 1 167 ? 10.343 -6.347 -2.050 1.00 91.75 167 PHE A O 1
ATOM 1340 N N . ILE A 1 168 ? 12.562 -6.583 -1.798 1.00 89.00 168 ILE A N 1
ATOM 1341 C CA . ILE A 1 168 ? 12.833 -7.147 -3.119 1.00 89.00 168 ILE A CA 1
ATOM 1342 C C . ILE A 1 168 ? 12.999 -8.656 -2.952 1.00 89.00 168 ILE A C 1
ATOM 1344 O O . ILE A 1 168 ? 13.703 -9.137 -2.059 1.00 89.00 168 ILE A O 1
ATOM 1348 N N . LEU A 1 169 ? 12.314 -9.409 -3.804 1.00 85.12 169 LEU A N 1
ATOM 1349 C CA . LEU A 1 169 ? 12.082 -10.833 -3.628 1.00 85.12 169 LEU A CA 1
ATOM 1350 C C . LEU A 1 169 ? 12.506 -11.588 -4.882 1.00 85.12 169 LEU A C 1
ATOM 1352 O O . LEU A 1 169 ? 12.026 -11.306 -5.976 1.00 85.12 169 LEU A O 1
ATOM 1356 N N . ALA A 1 170 ? 13.369 -12.587 -4.730 1.00 83.62 170 ALA A N 1
ATOM 1357 C CA . ALA A 1 170 ? 13.683 -13.511 -5.811 1.00 83.62 170 ALA A CA 1
ATOM 1358 C C . ALA A 1 170 ? 12.542 -14.527 -5.967 1.00 83.62 170 ALA A C 1
ATOM 1360 O O . ALA A 1 170 ? 12.278 -15.296 -5.042 1.00 83.62 170 ALA A O 1
ATOM 1361 N N . LYS A 1 171 ? 11.895 -14.585 -7.140 1.00 83.88 171 LYS A N 1
ATOM 1362 C CA . LYS A 1 171 ? 10.773 -15.518 -7.385 1.00 83.88 171 LYS A CA 1
ATOM 1363 C C . LYS A 1 171 ? 11.189 -16.986 -7.438 1.00 83.88 171 LYS A C 1
ATOM 1365 O O . LYS A 1 171 ? 10.359 -17.884 -7.340 1.00 83.88 171 LYS A O 1
ATOM 1370 N N . LYS A 1 172 ? 12.478 -17.244 -7.637 1.00 81.06 172 LYS A N 1
ATOM 1371 C CA . LYS A 1 172 ? 13.064 -18.583 -7.676 1.00 81.06 172 LYS A CA 1
ATOM 1372 C C . LYS A 1 172 ? 14.494 -18.542 -7.166 1.00 81.06 172 LYS A C 1
ATOM 1374 O O . LYS A 1 172 ? 15.139 -17.497 -7.205 1.00 81.06 172 LYS A O 1
ATOM 1379 N N . ALA A 1 173 ? 14.999 -19.692 -6.730 1.00 79.25 173 ALA A N 1
ATOM 1380 C CA . ALA A 1 173 ? 16.413 -19.829 -6.414 1.00 79.25 173 ALA A CA 1
ATOM 1381 C C . ALA A 1 173 ? 17.266 -19.472 -7.642 1.00 79.25 173 ALA A C 1
ATOM 1383 O O . ALA A 1 173 ? 16.928 -19.831 -8.775 1.00 79.25 173 ALA A O 1
ATOM 1384 N N . MET A 1 174 ? 18.373 -18.765 -7.411 1.00 78.25 174 MET A N 1
ATOM 1385 C CA . MET A 1 174 ? 19.343 -18.467 -8.458 1.00 78.25 174 MET A CA 1
ATOM 1386 C C . MET A 1 174 ? 19.980 -19.787 -8.930 1.00 78.25 174 MET A C 1
ATOM 1388 O O . MET A 1 174 ? 20.601 -20.468 -8.114 1.00 78.25 174 MET A O 1
ATOM 1392 N N . PRO A 1 175 ? 19.833 -20.179 -10.211 1.00 78.12 175 PRO A N 1
ATOM 1393 C CA . PRO A 1 175 ? 20.319 -21.478 -10.678 1.00 78.12 175 PRO A CA 1
ATOM 1394 C C . PRO A 1 175 ? 21.854 -21.548 -10.730 1.00 78.12 175 PRO A C 1
ATOM 1396 O O . PRO A 1 175 ? 22.425 -22.611 -10.512 1.00 78.12 175 PRO A O 1
ATOM 1399 N N . PHE A 1 176 ? 22.522 -20.424 -11.005 1.00 84.56 176 PHE A N 1
ATOM 1400 C CA . PHE A 1 176 ? 23.977 -20.266 -10.958 1.00 84.56 176 PHE A CA 1
ATOM 1401 C C . PHE A 1 176 ? 24.342 -18.788 -10.728 1.00 84.56 176 PHE A C 1
ATOM 1403 O O . PHE A 1 176 ? 23.552 -17.913 -11.098 1.00 84.56 176 PHE A O 1
ATOM 1410 N N . PRO A 1 177 ? 25.517 -18.480 -10.144 1.00 83.00 177 PRO A N 1
ATOM 1411 C CA . PRO A 1 177 ? 25.946 -17.104 -9.898 1.00 83.00 177 PRO A CA 1
ATOM 1412 C C . PRO A 1 177 ? 25.886 -16.237 -11.165 1.00 83.00 177 PRO A C 1
ATOM 1414 O O . PRO A 1 177 ? 26.451 -16.598 -12.194 1.00 83.00 177 PRO A O 1
ATOM 1417 N N . GLY A 1 178 ? 25.197 -15.095 -11.089 1.00 76.44 178 GLY A N 1
ATOM 1418 C CA . GLY A 1 178 ? 25.059 -14.143 -12.201 1.00 76.44 178 GLY A CA 1
ATOM 1419 C C . GLY A 1 178 ? 23.891 -14.411 -13.158 1.00 76.44 178 GLY A C 1
ATOM 1420 O O . GLY A 1 178 ? 23.651 -13.599 -14.049 1.00 76.44 178 GLY A O 1
ATOM 1421 N N . ALA A 1 179 ? 23.135 -15.500 -12.978 1.00 79.44 179 ALA A N 1
ATOM 1422 C CA . ALA A 1 179 ? 21.900 -15.708 -13.728 1.00 79.44 179 ALA A CA 1
ATOM 1423 C C . ALA A 1 179 ? 20.849 -14.642 -13.361 1.00 79.44 179 ALA A C 1
ATOM 1425 O O . ALA A 1 179 ? 20.650 -14.385 -12.168 1.00 79.44 179 ALA A O 1
ATOM 1426 N N . PRO A 1 180 ? 20.119 -14.069 -14.337 1.00 79.06 180 PRO A N 1
ATOM 1427 C CA . PRO A 1 180 ? 18.987 -13.208 -14.033 1.00 79.06 180 PRO A CA 1
ATOM 1428 C C . PRO A 1 180 ? 17.892 -14.026 -13.342 1.00 79.06 180 PRO A C 1
ATOM 1430 O O . PRO A 1 180 ? 17.481 -15.094 -13.810 1.00 79.06 180 PRO A O 1
ATOM 1433 N N . VAL A 1 181 ? 17.415 -13.514 -12.212 1.00 81.56 181 VAL A N 1
ATOM 1434 C CA . VAL A 1 181 ? 16.302 -14.091 -11.461 1.00 81.56 181 VAL A CA 1
ATOM 1435 C C . VAL A 1 181 ? 15.143 -13.104 -11.537 1.00 81.56 181 VAL A C 1
ATOM 1437 O O . VAL A 1 181 ? 15.353 -11.935 -11.224 1.00 81.56 181 VAL A O 1
ATOM 1440 N N . PRO A 1 182 ? 13.936 -13.535 -11.947 1.00 84.00 182 PRO A N 1
ATOM 1441 C CA . PRO A 1 182 ? 12.752 -12.698 -11.876 1.00 84.00 182 PRO A CA 1
ATOM 1442 C C . PRO A 1 182 ? 12.560 -12.205 -10.448 1.00 84.00 182 PRO A C 1
ATOM 1444 O O . PRO A 1 182 ? 12.615 -12.994 -9.496 1.00 84.00 182 PRO A O 1
ATOM 1447 N N . LEU A 1 183 ? 12.357 -10.902 -10.325 1.00 87.19 183 LEU A N 1
ATOM 1448 C CA . LEU A 1 183 ? 12.168 -10.241 -9.052 1.00 87.19 183 LEU A CA 1
ATOM 1449 C C . LEU A 1 183 ? 10.706 -9.847 -8.895 1.00 87.19 183 LEU A C 1
ATOM 1451 O O . LEU A 1 183 ? 10.041 -9.479 -9.862 1.00 87.19 183 LEU A O 1
ATOM 1455 N N . ALA A 1 184 ? 10.250 -9.895 -7.656 1.00 89.62 184 ALA A N 1
ATOM 1456 C CA . ALA A 1 184 ? 9.030 -9.268 -7.198 1.00 89.62 184 ALA A CA 1
ATOM 1457 C C . ALA A 1 184 ? 9.384 -8.206 -6.154 1.00 89.62 184 ALA A C 1
ATOM 1459 O O . ALA A 1 184 ? 10.478 -8.205 -5.582 1.00 89.62 184 ALA A O 1
ATOM 1460 N N . HIS A 1 185 ? 8.452 -7.300 -5.904 1.00 92.19 185 HIS A N 1
ATOM 1461 C CA . HIS A 1 185 ? 8.601 -6.226 -4.937 1.00 92.19 185 HIS A CA 1
ATOM 1462 C C . HIS A 1 185 ? 7.363 -6.205 -4.045 1.00 92.19 185 HIS A C 1
ATOM 1464 O O . HIS A 1 185 ? 6.244 -6.273 -4.544 1.00 92.19 185 HIS A O 1
ATOM 1470 N N . SER A 1 186 ? 7.534 -6.109 -2.732 1.00 94.00 186 SER A N 1
ATOM 1471 C CA . SER A 1 186 ? 6.435 -5.795 -1.827 1.00 94.00 186 SER A CA 1
ATOM 1472 C C . SER A 1 186 ? 6.740 -4.571 -0.978 1.00 94.00 186 SER A C 1
ATOM 1474 O O . SER A 1 186 ? 7.885 -4.310 -0.610 1.00 94.00 186 SER A O 1
ATOM 1476 N N . PHE A 1 187 ? 5.697 -3.817 -0.656 1.00 95.38 187 PHE A N 1
ATOM 1477 C CA . PHE A 1 187 ? 5.763 -2.689 0.254 1.00 95.38 187 PHE A CA 1
ATOM 1478 C C . PHE A 1 187 ? 4.593 -2.732 1.212 1.00 95.38 187 PHE A C 1
ATOM 1480 O O . PHE A 1 187 ? 3.446 -2.806 0.785 1.00 95.38 187 PHE A O 1
ATOM 1487 N N . HIS A 1 188 ? 4.889 -2.743 2.505 1.00 94.50 188 HIS A N 1
ATOM 1488 C CA . HIS A 1 188 ? 3.909 -2.930 3.556 1.00 94.50 188 HIS A CA 1
ATOM 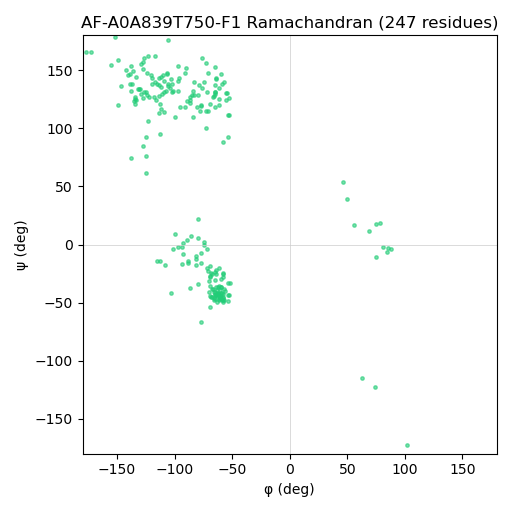1489 C C . HIS A 1 188 ? 3.846 -1.696 4.438 1.00 94.50 188 HIS A C 1
ATOM 1491 O O . HIS A 1 188 ? 4.879 -1.161 4.846 1.00 94.50 188 HIS A O 1
ATOM 1497 N N . THR A 1 189 ? 2.631 -1.343 4.822 1.00 95.19 189 THR A N 1
ATOM 1498 C CA . THR A 1 189 ? 2.321 -0.426 5.906 1.00 95.19 189 THR A CA 1
ATOM 1499 C C . THR A 1 189 ? 1.563 -1.200 6.973 1.00 95.19 189 THR A C 1
ATOM 1501 O O . THR A 1 189 ? 0.525 -1.801 6.707 1.00 95.19 189 THR A O 1
ATOM 1504 N N . LEU A 1 190 ? 2.077 -1.165 8.195 1.00 94.50 190 LEU A N 1
ATOM 1505 C CA . LEU A 1 190 ? 1.497 -1.815 9.362 1.00 94.50 190 LEU A CA 1
ATOM 1506 C C . LEU A 1 190 ? 1.145 -0.723 10.361 1.00 94.50 190 LEU A C 1
ATOM 1508 O O . LEU A 1 190 ? 2.010 0.082 10.698 1.00 94.50 190 LEU A O 1
ATOM 1512 N N . VAL A 1 191 ? -0.093 -0.683 10.836 1.00 93.19 191 VAL A N 1
ATOM 1513 C CA . VAL A 1 191 ? -0.590 0.337 11.767 1.00 93.19 191 VAL A CA 1
ATOM 1514 C C . VAL A 1 191 ? -1.366 -0.302 12.905 1.00 93.19 191 VAL A C 1
ATOM 1516 O O . VAL A 1 191 ? -2.089 -1.275 12.708 1.00 93.19 191 VAL A O 1
ATOM 1519 N N . ALA A 1 192 ? -1.234 0.271 14.101 1.00 92.38 192 ALA A N 1
ATOM 1520 C CA . ALA A 1 192 ? -1.925 -0.202 15.297 1.00 92.38 192 ALA A CA 1
ATOM 1521 C C . ALA A 1 192 ? -2.760 0.906 15.973 1.00 92.38 192 ALA A C 1
ATOM 1523 O O . ALA A 1 192 ? -2.319 1.491 16.968 1.00 92.38 192 ALA A O 1
ATOM 1524 N N . PRO A 1 193 ? -3.938 1.261 15.428 1.00 87.75 193 PRO A N 1
ATOM 1525 C CA . PRO A 1 193 ? -4.804 2.281 16.010 1.00 87.75 193 PRO A CA 1
ATOM 1526 C C . PRO A 1 193 ? -5.745 1.699 17.074 1.00 87.75 193 PRO A C 1
ATOM 1528 O O . PRO A 1 193 ? -6.508 0.777 16.798 1.00 87.75 193 PRO A O 1
ATOM 1531 N N . SER A 1 194 ? -5.754 2.289 18.274 1.00 86.75 194 SER A N 1
ATOM 1532 C CA . SER A 1 194 ? -6.810 2.114 19.291 1.00 86.75 194 SER A CA 1
ATOM 1533 C C . SER A 1 194 ? -7.248 0.660 19.531 1.00 86.75 194 SER A C 1
ATOM 1535 O O . SER A 1 194 ? -8.429 0.333 19.429 1.00 86.75 194 SER A O 1
ATOM 1537 N N . GLY A 1 195 ? -6.297 -0.233 19.819 1.00 89.06 195 GLY A N 1
ATOM 1538 C CA . GLY A 1 195 ? -6.597 -1.641 20.111 1.00 89.06 195 GLY A CA 1
ATOM 1539 C C . GLY A 1 195 ? -6.957 -2.484 18.882 1.00 89.06 195 GLY A C 1
ATOM 1540 O O . GLY A 1 195 ? -7.540 -3.557 19.017 1.00 89.06 195 GLY A O 1
ATOM 1541 N N . ASN A 1 196 ? -6.619 -2.011 17.686 1.00 93.88 196 ASN A N 1
ATOM 1542 C CA . ASN A 1 196 ? -6.745 -2.744 16.435 1.00 93.88 196 ASN A CA 1
ATOM 1543 C C . ASN A 1 196 ? -5.407 -2.751 15.695 1.00 93.88 196 ASN A C 1
ATOM 1545 O O . ASN A 1 196 ? -4.547 -1.901 15.928 1.00 93.88 196 ASN A O 1
ATOM 1549 N N . PHE A 1 197 ? -5.266 -3.698 14.779 1.00 95.38 197 PHE A N 1
ATOM 1550 C CA . PHE A 1 197 ? -4.166 -3.824 13.841 1.00 95.38 197 PHE A CA 1
ATOM 1551 C C . PHE A 1 197 ? -4.714 -3.748 12.420 1.00 95.38 197 PHE A C 1
ATOM 1553 O O . PHE A 1 197 ? -5.734 -4.362 12.112 1.00 95.38 197 PHE A O 1
ATOM 1560 N N . LEU A 1 198 ? -4.015 -3.030 11.552 1.00 96.31 198 LEU A N 1
ATOM 1561 C CA . LEU A 1 198 ? -4.289 -2.972 10.125 1.00 96.31 198 LEU A CA 1
ATOM 1562 C C . LEU A 1 198 ? -2.966 -3.123 9.365 1.00 96.31 198 LEU A C 1
ATOM 1564 O O . LEU A 1 198 ? -2.024 -2.355 9.558 1.00 96.31 198 LEU A O 1
ATOM 1568 N N . GLY A 1 199 ? -2.898 -4.150 8.526 1.00 96.81 199 GLY A N 1
ATOM 1569 C CA . GLY A 1 199 ? -1.810 -4.407 7.597 1.00 96.81 199 GLY A CA 1
ATOM 1570 C C . GLY A 1 199 ? -2.276 -4.152 6.171 1.00 96.81 199 GLY A C 1
ATOM 1571 O O . GLY A 1 199 ? -3.338 -4.620 5.757 1.00 96.81 199 GLY A O 1
ATOM 1572 N N . ILE A 1 200 ? -1.479 -3.393 5.426 1.00 97.56 200 ILE A N 1
ATOM 1573 C CA . ILE A 1 200 ? -1.725 -3.075 4.022 1.00 97.56 200 ILE A CA 1
ATOM 1574 C C . ILE A 1 200 ? -0.447 -3.356 3.250 1.00 97.56 200 ILE A C 1
ATOM 1576 O O . ILE A 1 200 ? 0.633 -2.970 3.696 1.00 97.56 200 ILE A O 1
ATOM 1580 N N . ALA A 1 201 ? -0.554 -4.036 2.115 1.00 97.19 201 ALA A N 1
ATOM 1581 C CA . ALA A 1 201 ? 0.594 -4.370 1.287 1.00 97.19 201 ALA A CA 1
ATOM 1582 C C . ALA A 1 201 ? 0.317 -4.096 -0.189 1.00 97.19 201 ALA A C 1
ATOM 1584 O O . ALA A 1 201 ? -0.639 -4.622 -0.749 1.00 97.19 201 ALA A O 1
ATOM 1585 N N . ALA A 1 202 ? 1.193 -3.326 -0.823 1.00 97.31 202 ALA A N 1
ATOM 1586 C CA . ALA A 1 202 ? 1.324 -3.277 -2.267 1.00 97.31 202 ALA A CA 1
ATOM 1587 C C . ALA A 1 202 ? 2.279 -4.390 -2.701 1.00 97.31 202 ALA A C 1
ATOM 1589 O O . ALA A 1 202 ? 3.413 -4.460 -2.222 1.00 97.31 202 ALA A O 1
ATOM 1590 N N . LEU A 1 203 ? 1.824 -5.256 -3.596 1.00 95.62 203 LEU A N 1
ATOM 1591 C CA . LEU A 1 203 ? 2.605 -6.329 -4.190 1.00 95.62 203 LEU A CA 1
ATOM 1592 C C . LEU A 1 203 ? 2.796 -6.048 -5.674 1.00 95.62 203 LEU A C 1
ATOM 1594 O O . LEU A 1 203 ? 1.856 -5.661 -6.360 1.00 95.62 203 LEU A O 1
ATOM 1598 N N . ASN A 1 204 ? 4.006 -6.277 -6.155 1.00 94.19 204 ASN A N 1
ATOM 1599 C CA . ASN A 1 204 ? 4.361 -6.323 -7.557 1.00 94.19 204 ASN A CA 1
ATOM 1600 C C . ASN A 1 204 ? 5.004 -7.686 -7.828 1.00 94.19 204 ASN A C 1
ATOM 1602 O O . ASN A 1 204 ? 6.147 -7.917 -7.429 1.00 94.19 204 ASN A O 1
ATOM 1606 N N . ASP A 1 205 ? 4.282 -8.578 -8.500 1.00 90.62 205 ASP A N 1
ATOM 1607 C CA . ASP A 1 205 ? 4.774 -9.926 -8.798 1.00 90.62 205 ASP A CA 1
ATOM 1608 C C . ASP A 1 205 ? 5.791 -9.958 -9.959 1.00 90.62 205 ASP A C 1
ATOM 1610 O O . ASP A 1 205 ? 6.407 -10.991 -10.216 1.00 90.62 205 ASP A O 1
ATOM 1614 N N . GLU A 1 206 ? 6.022 -8.850 -10.667 1.00 89.25 206 GLU A N 1
ATOM 1615 C CA . GLU A 1 206 ? 6.982 -8.805 -11.772 1.00 89.25 206 GLU A CA 1
ATOM 1616 C C . GLU A 1 206 ? 7.623 -7.421 -11.923 1.00 89.25 206 GLU A C 1
ATOM 1618 O O . GLU A 1 206 ? 6.967 -6.411 -12.154 1.00 89.25 206 GLU A O 1
ATOM 1623 N N . ILE A 1 207 ? 8.947 -7.343 -11.810 1.00 85.81 207 ILE A N 1
ATOM 1624 C CA . ILE A 1 207 ? 9.679 -6.118 -12.150 1.00 85.81 207 ILE A CA 1
ATOM 1625 C C . ILE A 1 207 ? 10.002 -6.129 -13.647 1.00 85.81 207 ILE A C 1
ATOM 1627 O O . ILE A 1 207 ? 10.690 -7.037 -14.116 1.00 85.81 207 ILE A O 1
ATOM 1631 N N . ASP A 1 208 ? 9.548 -5.104 -14.377 1.00 84.75 208 ASP A N 1
ATOM 1632 C CA . ASP A 1 208 ? 9.892 -4.910 -15.790 1.00 84.75 208 ASP A CA 1
ATOM 1633 C C . ASP A 1 208 ? 11.423 -4.872 -15.965 1.00 84.75 208 ASP A C 1
ATOM 1635 O O . ASP A 1 208 ? 12.133 -4.077 -15.342 1.00 84.75 208 ASP A O 1
ATOM 1639 N N . VAL A 1 209 ? 11.938 -5.754 -16.824 1.00 81.56 209 VAL A N 1
ATOM 1640 C CA . VAL A 1 209 ? 13.380 -5.951 -17.047 1.00 81.56 209 VAL A CA 1
ATOM 1641 C C . VAL A 1 209 ? 14.081 -4.722 -17.629 1.00 81.56 209 VAL A C 1
ATOM 1643 O O . VAL A 1 209 ? 15.281 -4.544 -17.424 1.00 81.56 209 VAL A O 1
ATOM 1646 N N . ASN A 1 210 ? 13.348 -3.858 -18.332 1.00 85.31 210 ASN A N 1
ATOM 1647 C CA . ASN A 1 210 ? 13.873 -2.636 -18.931 1.00 85.31 210 ASN A CA 1
ATOM 1648 C C . ASN A 1 210 ? 13.810 -1.451 -17.965 1.00 85.31 210 ASN A C 1
ATOM 1650 O O . ASN A 1 210 ? 14.468 -0.440 -18.213 1.00 85.31 210 ASN A O 1
ATOM 1654 N N . LEU A 1 211 ? 13.065 -1.557 -16.859 1.00 87.38 211 LEU A N 1
ATOM 1655 C CA . LEU A 1 211 ? 12.837 -0.457 -15.922 1.00 87.38 211 LEU A CA 1
ATOM 1656 C C . LEU A 1 211 ? 14.141 0.163 -15.426 1.00 87.38 211 LEU A C 1
ATOM 1658 O O . LEU A 1 211 ? 14.321 1.380 -15.495 1.00 87.38 211 LEU A O 1
ATOM 1662 N N . GLN A 1 212 ? 15.081 -0.673 -14.982 1.00 85.44 212 GLN A N 1
ATOM 1663 C CA . GLN A 1 212 ? 16.367 -0.194 -14.487 1.00 85.44 212 GLN A CA 1
ATOM 1664 C C . GLN A 1 212 ? 17.152 0.532 -15.584 1.00 85.44 212 GLN A C 1
ATOM 1666 O O . GLN A 1 212 ? 17.722 1.594 -15.327 1.00 85.44 212 GLN A O 1
ATOM 1671 N N . GLN A 1 213 ? 17.166 0.002 -16.809 1.00 87.06 213 GLN A N 1
ATOM 1672 C CA . GLN A 1 213 ? 17.857 0.640 -17.926 1.00 87.06 213 GLN A CA 1
ATOM 1673 C C . GLN A 1 213 ? 17.210 1.984 -18.286 1.00 87.06 213 GLN A C 1
ATOM 1675 O O . GLN A 1 213 ? 17.914 2.984 -18.411 1.00 87.06 213 GLN A O 1
ATOM 1680 N N . CYS A 1 214 ? 15.882 2.025 -18.392 1.00 89.25 214 CYS A N 1
ATOM 1681 C CA . CYS A 1 214 ? 15.126 3.225 -18.740 1.00 89.25 214 CYS A CA 1
ATOM 1682 C C . CYS A 1 214 ? 15.301 4.346 -17.707 1.00 89.25 214 CYS A C 1
ATOM 1684 O O . CYS A 1 214 ? 15.531 5.496 -18.084 1.00 89.25 214 CYS A O 1
ATOM 1686 N N . ILE A 1 215 ? 15.278 4.016 -16.411 1.00 86.81 215 ILE A N 1
ATOM 1687 C CA . ILE A 1 215 ? 15.493 4.985 -15.328 1.00 86.81 215 ILE A CA 1
ATOM 1688 C C . ILE A 1 215 ? 16.946 5.479 -15.297 1.00 86.81 215 ILE A C 1
ATOM 1690 O O . ILE A 1 215 ? 17.192 6.684 -15.330 1.00 86.81 215 ILE A O 1
ATOM 1694 N N . THR A 1 216 ? 17.920 4.565 -15.236 1.00 84.50 216 THR A N 1
ATOM 1695 C CA . THR A 1 216 ? 19.331 4.930 -14.994 1.00 84.50 216 THR A CA 1
ATOM 1696 C C . THR A 1 216 ? 19.964 5.682 -16.159 1.00 84.50 216 THR A C 1
ATOM 1698 O O . THR A 1 216 ? 20.766 6.585 -15.936 1.00 84.50 216 THR A O 1
ATOM 1701 N N . GLN A 1 217 ? 19.594 5.338 -17.394 1.00 84.75 217 GLN A N 1
ATOM 1702 C CA . GLN A 1 217 ? 20.104 5.986 -18.604 1.00 84.75 217 GLN A CA 1
ATOM 1703 C C . GLN A 1 217 ? 19.217 7.151 -19.071 1.00 84.75 217 GLN A C 1
ATOM 1705 O O . GLN A 1 217 ? 19.522 7.761 -20.093 1.00 84.75 217 GLN A O 1
ATOM 1710 N N . GLN A 1 218 ? 18.133 7.461 -18.343 1.00 82.12 218 GLN A N 1
ATOM 1711 C CA . GLN A 1 218 ? 17.159 8.505 -18.693 1.00 82.12 218 GLN A CA 1
ATOM 1712 C C . GLN A 1 218 ? 16.664 8.390 -20.146 1.00 82.12 218 GLN A C 1
ATOM 1714 O O . GLN A 1 218 ? 16.511 9.385 -20.861 1.00 82.12 218 GLN A O 1
ATOM 1719 N N . LEU A 1 219 ? 16.446 7.156 -20.608 1.00 83.44 219 LEU A N 1
ATOM 1720 C CA . LEU A 1 219 ? 16.050 6.903 -21.987 1.00 83.44 219 LEU A CA 1
ATOM 1721 C C . LEU A 1 219 ? 14.596 7.321 -22.188 1.00 83.44 219 LEU A C 1
ATOM 1723 O O . LEU A 1 219 ? 13.670 6.715 -21.655 1.00 83.44 219 LEU A O 1
ATOM 1727 N N . SER A 1 220 ? 14.397 8.329 -23.028 1.00 77.94 220 SER A N 1
ATOM 1728 C CA . SER A 1 220 ? 13.081 8.725 -23.518 1.00 77.94 220 SER A CA 1
ATOM 1729 C C . SER A 1 220 ? 12.892 8.149 -24.921 1.00 77.94 220 SER A C 1
ATOM 1731 O O . SER A 1 220 ? 13.564 8.533 -25.875 1.00 77.94 220 SER A O 1
ATOM 1733 N N . GLY A 1 221 ? 12.009 7.162 -25.052 1.00 83.81 221 GLY A N 1
ATOM 1734 C CA . GLY A 1 221 ? 11.719 6.527 -26.334 1.00 83.81 221 GLY A CA 1
ATOM 1735 C C . GLY A 1 221 ? 10.624 5.466 -26.228 1.00 83.81 221 GLY A C 1
ATOM 1736 O O . GLY A 1 221 ? 10.290 5.046 -25.115 1.00 83.81 221 GLY A O 1
ATOM 1737 N N . PRO A 1 222 ? 10.060 5.010 -27.362 1.00 87.88 222 PRO A N 1
ATOM 1738 C CA . PRO A 1 222 ? 8.981 4.020 -27.382 1.00 87.88 222 PRO A CA 1
ATOM 1739 C C . PRO A 1 222 ? 9.309 2.739 -26.605 1.00 87.88 222 PRO A C 1
ATOM 1741 O O . PRO A 1 222 ? 8.428 2.173 -25.962 1.00 87.88 222 PRO A O 1
ATOM 1744 N N . GLN A 1 223 ? 10.580 2.329 -26.588 1.00 87.62 223 GLN A N 1
ATOM 1745 C CA . GLN A 1 223 ? 11.073 1.155 -25.866 1.00 87.62 223 GLN A CA 1
ATOM 1746 C C . GLN A 1 223 ? 10.933 1.246 -24.336 1.00 87.62 223 GLN A C 1
ATOM 1748 O O . GLN A 1 223 ? 10.900 0.215 -23.677 1.00 87.62 223 GLN A O 1
ATOM 1753 N N . CYS A 1 224 ? 10.826 2.455 -23.774 1.00 90.94 224 CYS A N 1
ATOM 1754 C CA . CYS A 1 224 ? 10.661 2.673 -22.334 1.00 90.94 224 CYS A CA 1
ATOM 1755 C C . CYS A 1 224 ? 9.219 2.993 -21.929 1.00 90.94 224 CYS A C 1
ATOM 1757 O O . CYS A 1 224 ? 8.937 3.118 -20.742 1.00 90.94 224 CYS A O 1
ATOM 1759 N N . SER A 1 225 ? 8.297 3.113 -22.892 1.00 90.38 225 SER A N 1
ATOM 1760 C CA . SER A 1 225 ? 6.896 3.450 -22.608 1.00 90.38 225 SER A CA 1
ATOM 1761 C C . SER A 1 225 ? 6.241 2.445 -21.655 1.00 90.38 225 SER A C 1
ATOM 1763 O O . SER A 1 225 ? 5.686 2.859 -20.642 1.00 90.38 225 SER A O 1
ATOM 1765 N N . GLY A 1 226 ? 6.395 1.142 -21.916 1.00 90.62 226 GLY A N 1
ATOM 1766 C CA . GLY A 1 226 ? 5.889 0.075 -21.046 1.00 90.62 226 GLY A CA 1
ATOM 1767 C C . GLY A 1 226 ? 6.476 0.130 -19.634 1.00 90.62 226 GLY A C 1
ATOM 1768 O O . GLY A 1 226 ? 5.725 0.108 -18.664 1.00 90.62 226 GLY A O 1
ATOM 1769 N N . ALA A 1 227 ? 7.793 0.324 -19.520 1.00 91.00 227 ALA A N 1
ATOM 1770 C CA . ALA A 1 227 ? 8.469 0.422 -18.229 1.00 91.00 227 ALA A CA 1
ATOM 1771 C C . ALA A 1 227 ? 7.998 1.636 -17.407 1.00 91.00 227 ALA A C 1
ATOM 1773 O O . ALA A 1 227 ? 7.809 1.526 -16.197 1.00 91.00 227 ALA A O 1
ATOM 1774 N N . TYR A 1 228 ? 7.764 2.788 -18.046 1.00 90.56 228 TYR A N 1
ATOM 1775 C CA . TYR A 1 228 ? 7.203 3.955 -17.360 1.00 90.56 228 TYR A CA 1
ATOM 1776 C C . TYR A 1 228 ? 5.735 3.751 -16.980 1.00 90.56 228 TYR A C 1
ATOM 1778 O O . TYR A 1 228 ? 5.362 4.091 -15.863 1.00 90.56 228 TYR A O 1
ATOM 1786 N N . THR A 1 229 ? 4.907 3.151 -17.843 1.00 91.19 229 THR A N 1
ATOM 1787 C CA . THR A 1 229 ? 3.526 2.783 -17.484 1.00 91.19 229 THR A CA 1
ATOM 1788 C C . THR A 1 229 ? 3.500 1.846 -16.276 1.00 91.19 229 THR A C 1
ATOM 1790 O O . THR A 1 229 ? 2.764 2.109 -15.325 1.00 91.19 229 THR A O 1
ATOM 1793 N N . HIS A 1 230 ? 4.360 0.823 -16.270 1.00 92.88 230 HIS A N 1
ATOM 1794 C CA . HIS A 1 230 ? 4.559 -0.090 -15.143 1.00 92.88 230 HIS A CA 1
ATOM 1795 C C . HIS A 1 230 ? 4.957 0.663 -13.869 1.00 92.88 230 HIS A C 1
ATOM 1797 O O . HIS A 1 230 ? 4.369 0.459 -12.810 1.00 92.88 230 HIS A O 1
ATOM 1803 N N . LEU A 1 231 ? 5.932 1.571 -13.963 1.00 92.06 231 LEU A N 1
ATOM 1804 C CA . LEU A 1 231 ? 6.406 2.357 -12.824 1.00 92.06 231 LEU A CA 1
ATOM 1805 C C . LEU A 1 231 ? 5.333 3.290 -12.259 1.00 92.06 231 LEU A C 1
ATOM 1807 O O . LEU A 1 231 ? 5.192 3.378 -11.040 1.00 92.06 231 LEU A O 1
ATOM 1811 N N . HIS A 1 232 ? 4.583 3.977 -13.120 1.00 92.06 232 HIS A N 1
ATOM 1812 C CA . HIS A 1 232 ? 3.500 4.868 -12.708 1.00 92.06 232 HIS A CA 1
ATOM 1813 C C . HIS A 1 232 ? 2.413 4.097 -11.967 1.00 92.06 232 HIS A C 1
ATOM 1815 O O . HIS A 1 232 ? 1.977 4.478 -10.880 1.00 92.06 232 HIS A O 1
ATOM 1821 N N . GLU A 1 233 ? 2.008 2.957 -12.517 1.00 94.62 233 GLU A N 1
ATOM 1822 C CA . GLU A 1 233 ? 1.010 2.122 -11.875 1.00 94.62 233 GLU A CA 1
ATOM 1823 C C . GLU A 1 233 ? 1.509 1.585 -10.526 1.00 94.62 233 GLU A C 1
ATOM 1825 O O . GLU A 1 233 ? 0.846 1.801 -9.510 1.00 94.62 233 GLU A O 1
ATOM 1830 N N . TRP A 1 234 ? 2.717 1.011 -10.477 1.00 95.12 234 TRP A N 1
ATOM 1831 C CA . TRP A 1 234 ? 3.342 0.570 -9.227 1.00 95.12 234 TRP A CA 1
ATOM 1832 C C . TRP A 1 234 ? 3.397 1.685 -8.178 1.00 95.12 234 TRP A C 1
ATOM 1834 O O . TRP A 1 234 ? 3.067 1.479 -7.008 1.00 95.12 234 TRP A O 1
ATOM 1844 N N . THR A 1 235 ? 3.759 2.895 -8.603 1.00 95.06 235 THR A N 1
ATOM 1845 C CA . THR A 1 235 ? 3.860 4.054 -7.715 1.00 95.06 235 THR A CA 1
ATOM 1846 C C . THR A 1 235 ? 2.526 4.384 -7.069 1.00 95.06 235 THR A C 1
ATOM 1848 O O . THR A 1 235 ? 2.489 4.679 -5.878 1.00 95.06 235 THR A O 1
ATOM 1851 N N . ARG A 1 236 ? 1.411 4.278 -7.795 1.00 95.94 236 ARG A N 1
ATOM 1852 C CA . ARG A 1 236 ? 0.081 4.507 -7.215 1.00 95.94 236 ARG A CA 1
ATOM 1853 C C . ARG A 1 236 ? -0.241 3.499 -6.115 1.00 95.94 236 ARG A C 1
ATOM 1855 O O . ARG A 1 236 ? -0.747 3.907 -5.073 1.00 95.94 236 ARG A O 1
ATOM 1862 N N . PHE A 1 237 ? 0.091 2.220 -6.295 1.00 97.50 237 PHE A N 1
ATOM 1863 C CA . PHE A 1 237 ? -0.082 1.192 -5.257 1.00 97.50 237 PHE A CA 1
ATOM 1864 C C . PHE A 1 237 ? 0.814 1.449 -4.033 1.00 97.50 237 PHE A C 1
ATOM 1866 O O . PHE A 1 237 ? 0.353 1.354 -2.889 1.00 97.50 237 PHE A O 1
ATOM 1873 N N . VAL A 1 238 ? 2.074 1.839 -4.257 1.00 96.25 238 VAL A N 1
ATOM 1874 C CA . VAL A 1 238 ? 3.009 2.224 -3.187 1.00 96.25 238 VAL A CA 1
ATOM 1875 C C . VAL A 1 238 ? 2.495 3.440 -2.420 1.00 96.25 238 VAL A C 1
ATOM 1877 O O . VAL A 1 238 ? 2.442 3.417 -1.191 1.00 96.25 238 VAL A O 1
ATOM 1880 N N . LEU A 1 239 ? 2.056 4.484 -3.125 1.00 95.56 239 LEU A N 1
ATOM 1881 C CA . LEU A 1 239 ? 1.484 5.682 -2.518 1.00 95.56 239 LEU A CA 1
ATOM 1882 C C . LEU A 1 239 ? 0.208 5.358 -1.750 1.00 95.56 239 LEU A C 1
ATOM 1884 O O . LEU A 1 239 ? 0.068 5.814 -0.625 1.00 95.56 239 LEU A O 1
ATOM 1888 N N . ALA A 1 240 ? -0.687 4.533 -2.288 1.00 96.31 240 ALA A N 1
ATOM 1889 C CA . ALA A 1 240 ? -1.886 4.100 -1.577 1.00 96.31 240 ALA A CA 1
ATOM 1890 C C . ALA A 1 240 ? -1.535 3.400 -0.249 1.00 96.31 240 ALA A C 1
ATOM 1892 O O . ALA A 1 240 ? -2.066 3.745 0.810 1.00 96.31 240 ALA A O 1
ATOM 1893 N N . THR A 1 241 ? -0.548 2.503 -0.264 1.00 96.25 241 THR A N 1
ATOM 1894 C CA . THR A 1 241 ? -0.070 1.825 0.952 1.00 96.25 241 THR A CA 1
ATOM 1895 C C . THR A 1 241 ? 0.577 2.805 1.937 1.00 96.25 241 THR A C 1
ATOM 1897 O O . THR A 1 241 ? 0.323 2.739 3.140 1.00 96.25 241 THR A O 1
ATOM 1900 N N . GLN A 1 242 ? 1.369 3.761 1.450 1.00 93.75 242 GLN A N 1
ATOM 1901 C CA . GLN A 1 242 ? 1.987 4.811 2.265 1.00 93.75 242 GLN A CA 1
ATOM 1902 C C . GLN A 1 242 ? 0.932 5.738 2.891 1.00 93.75 242 GLN A C 1
ATOM 1904 O O . GLN A 1 242 ? 1.037 6.079 4.067 1.00 93.75 242 GLN A O 1
ATOM 1909 N N . LEU A 1 243 ? -0.081 6.140 2.117 1.00 93.12 243 LEU A N 1
ATOM 1910 C CA . LEU A 1 243 ? -1.124 7.087 2.521 1.00 93.12 243 LEU A CA 1
ATOM 1911 C C . LEU A 1 243 ? -2.105 6.487 3.537 1.00 93.12 243 LEU A C 1
ATOM 1913 O O . LEU A 1 243 ? -2.750 7.222 4.278 1.00 93.12 243 LEU A O 1
ATOM 1917 N N . SER A 1 244 ? 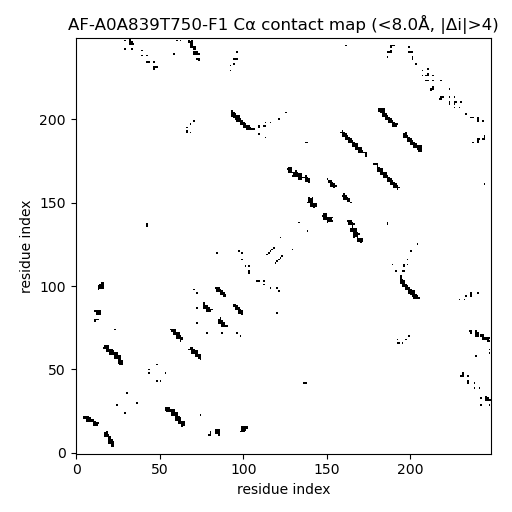-2.179 5.160 3.622 1.00 92.44 244 SER A N 1
ATOM 1918 C CA . SER A 1 244 ? -3.064 4.448 4.550 1.00 92.44 244 SER A CA 1
ATOM 1919 C C . SER A 1 244 ? -2.629 4.520 6.025 1.00 92.44 244 SER A C 1
ATOM 1921 O O . SER A 1 244 ? -3.330 4.047 6.913 1.00 92.44 244 SER A O 1
ATOM 1923 N N . THR A 1 245 ? -1.482 5.138 6.335 1.00 82.25 245 THR A N 1
ATOM 1924 C CA . THR A 1 245 ? -1.153 5.520 7.723 1.00 82.25 245 THR A CA 1
ATOM 1925 C C . THR A 1 245 ? -1.813 6.822 8.168 1.00 82.25 245 THR A C 1
ATOM 1927 O O . THR A 1 245 ? -1.711 7.190 9.341 1.00 82.25 245 THR A O 1
ATOM 1930 N N . PHE A 1 246 ? -2.425 7.567 7.246 1.00 75.38 246 PHE A N 1
ATOM 1931 C CA . PHE A 1 246 ? -2.893 8.918 7.519 1.00 75.38 246 PHE A CA 1
ATOM 1932 C C . PHE A 1 246 ? -4.381 8.932 7.876 1.00 75.38 246 PHE A C 1
ATOM 1934 O O . PHE A 1 246 ? -5.178 8.220 7.260 1.00 75.38 246 PHE A O 1
ATOM 1941 N N . PRO A 1 247 ? -4.794 9.762 8.848 1.00 63.41 247 PRO A N 1
ATOM 1942 C CA . PRO A 1 247 ? -6.209 10.004 9.066 1.00 63.41 247 PRO A CA 1
ATOM 1943 C C . PRO A 1 247 ? -6.799 10.628 7.797 1.00 63.41 247 PRO A C 1
ATOM 1945 O O . PRO A 1 247 ? -6.312 11.652 7.316 1.00 63.41 247 PRO A O 1
ATOM 1948 N N . ALA A 1 248 ? -7.847 10.013 7.254 1.00 57.59 248 ALA A N 1
ATOM 1949 C CA . ALA A 1 248 ? -8.648 10.637 6.214 1.00 57.59 248 ALA A CA 1
ATOM 1950 C C . ALA A 1 248 ? -9.482 11.735 6.880 1.00 57.59 248 ALA A C 1
ATOM 1952 O O . ALA A 1 248 ? -10.458 11.439 7.566 1.00 57.59 248 ALA A O 1
ATOM 1953 N N . LEU A 1 249 ? -9.023 12.981 6.753 1.00 53.38 249 LEU A N 1
ATOM 1954 C CA . LEU A 1 249 ? -9.755 14.172 7.190 1.00 53.38 249 LEU A CA 1
ATOM 1955 C C . LEU A 1 249 ? -11.040 14.373 6.369 1.00 53.38 249 LEU A C 1
ATOM 1957 O O . LEU A 1 249 ? -11.032 14.096 5.142 1.00 53.38 249 LEU A O 1
#

Secondary structure (DSSP, 8-state):
----------EEEEBTEEEEEEEEEEHHHHHTT-S-HHHHHHHHHHHT--HHHHHH-EEEEEEETTT--EEEEETT--EEEETTEEEEE-SSSSEEEEEEEEE-SSHHHHHHHHHHIIIIIIHHH--S-TTSEE-TTTS-EEE-TTS-EEE--EE-TTS-EEEEEEEEEESS--SSTT----EEEEEEEEEE-TTEEEEEEEEES---TTHHHHHHTT--SHHHHHHHHHHHHHHHHHHHHHHTTS---

Solvent-accessible surface area (backbone atoms only — not comparable to full-atom values): 13462 Å² total; per-residue (Å²): 137,83,77,84,63,58,63,70,73,50,69,49,56,19,45,72,37,57,28,34,35,48,35,73,43,33,42,50,62,54,56,75,44,44,87,56,53,68,59,52,51,51,53,42,63,78,47,72,56,58,66,77,63,46,38,66,40,47,26,36,38,28,33,26,81,91,64,52,50,32,48,40,39,42,57,96,46,63,76,40,75,56,89,59,25,25,39,26,56,51,93,88,55,61,37,34,38,42,35,36,23,40,82,22,87,44,78,75,44,46,60,53,51,51,49,44,41,53,58,58,56,50,31,66,79,42,90,39,57,78,70,73,35,75,31,73,92,56,31,35,67,36,76,43,97,85,70,48,77,42,79,40,69,48,78,44,97,87,65,42,37,36,34,35,46,15,26,41,24,46,64,51,83,69,89,47,95,88,54,90,59,62,37,25,41,40,37,34,30,37,38,41,49,89,45,27,34,41,40,29,32,18,38,29,70,58,61,61,85,56,33,65,56,30,62,75,68,64,52,83,52,81,88,32,47,63,36,50,52,52,40,48,53,51,42,42,40,48,49,18,28,62,53,26,77,24,60,80,124

Radius of gyration: 17.96 Å; Cα contacts (8 Å, |Δi|>4): 501; chains: 1; bounding box: 48×45×52 Å

pLDDT: mean 87.85, std 11.12, range [30.77, 97.88]

Organism: Azomonas macrocytogenes (NCBI:txid69962)

Sequence (249 aa):
QMSNAQRTGRRLTCGDLEFYNSGQRTFGDLMRGADDFQRVQYLIQISHENPQQLQQALFQVWVHDETGATAIVPDGYELENDGNVCVAKSTSGPFQLLIWGARTPHLFDVQWRSQEFEQRVVGSQIPYQFGWQIDPALTTFVMMPNGAMLPGPQHRPNGLVFNRKGFILAKKAMPFPGAPVPLAHSFHTLVAPSGNFLGIAALNDEIDVNLQQCITQQLSGPQCSGAYTHLHEWTRFVLATQLSTFPAL

Foldseek 3Di:
DDDQQDQPQDWDAAANFIKTWSAKDAPLLLCVQAPCNVLLVLLCVLLVDDVVVSRRFMWIWIAGPPFLQIFIGGPPWDWDDDDNWIKTQDPQAQKMKIKHKDFAQDPVCLVVVVCCCQCPVVCVVQVFDRAPDWDPSFFDWDQDPVRDTDGDWDADPVGKIKGKTKGKTFSDPDPDPPDDTFIKIKIWMWIDTDRMIMIMMMIHRGQDPCLVVCVVVVDDDPVCPVSSVVSVVSSSSSVSRSSSSGRND

Mean predicted aligned error: 5.76 Å